Protein AF-X0YV40-F1 (afdb_monomer_lite)

Foldseek 3Di:
DPVPDDDPCVVVCPVVVVVCVVCVVVCVPDDQDFPLEEEEDAPLLQVLQLVVLCVVCPPVNVVCVVDCPSRQQVVQVVVVVCVCVVVVGGYYYDYPVCCLPPADDPSHQEYEYGSQQEEALSSLVSVVVCVVVNHHYAYEPNHQQHYSNRHGDPDRSNVVVVPPAPQDVPGDGDDDDDPDDDDDPDDDDDDDDDDDDDDDDDDDDDDDPDDDDDPPPDDPCNVVPPDYDYDDPPVPDDDDDDPCRVPPD

pLDDT: mean 70.14, std 27.85, range [22.8, 98.19]

InterPro domains:
  IPR013738 Beta-galactosidase trimerisation [PF08532] (37-151)
  IPR029062 Class I glutamine amidotransferase-like [G3DSA:3.40.50.880] (33-219)
  IPR029062 Class I glutamine amidotransferase-like [SSF52317] (35-151)

Radius of gyration: 24.63 Å; chains: 1; bounding box: 54×47×87 Å

Secondary structure (DSSP, 8-state):
--SSS--THHHHTHHHHHHHHHHHHHHTT------SEEEEE-HHHHHHHHHHTHHHHGGGGGGGGG--TT-HHHHHHHHHHHHHHHTT--EEEEEHHHHHHH-S-TT-SEEEETT--B--HHHHHHHHHHHHTTPEEEE-TTTT-B-TTS-B-SS-TTHHHH----B-TT--B-----------TT-----------PPP--S-----S------S---HHHHHSS-------GGG------HHHHH--

Structure (mmCIF, N/CA/C/O backbone):
data_AF-X0YV40-F1
#
_entry.id   AF-X0YV40-F1
#
loop_
_atom_site.group_PDB
_atom_site.id
_atom_site.type_symbol
_atom_site.label_atom_id
_atom_site.label_alt_id
_atom_site.label_comp_id
_atom_site.label_asym_id
_atom_site.label_entity_id
_atom_site.label_seq_id
_atom_site.pdbx_PDB_ins_code
_atom_site.Cartn_x
_atom_site.Cartn_y
_atom_site.Cartn_z
_atom_site.occupancy
_atom_site.B_iso_or_equiv
_atom_site.auth_seq_id
_atom_site.auth_comp_id
_atom_site.auth_asym_id
_atom_site.auth_atom_id
_atom_site.pdbx_PDB_model_num
ATOM 1 N N . PHE A 1 1 ? 16.906 13.717 29.477 1.00 57.91 1 PHE A N 1
ATOM 2 C CA . PHE A 1 1 ? 16.065 13.374 30.632 1.00 57.91 1 PHE A CA 1
ATOM 3 C C . PHE A 1 1 ? 17.007 12.677 31.583 1.00 57.91 1 PHE A C 1
ATOM 5 O O . PHE A 1 1 ? 17.644 11.727 31.159 1.00 57.91 1 PHE A O 1
ATOM 12 N N . ASP A 1 2 ? 17.216 13.235 32.767 1.00 75.06 2 ASP A N 1
ATOM 13 C CA . ASP A 1 2 ? 18.204 12.766 33.752 1.00 75.06 2 ASP A CA 1
ATOM 14 C C . ASP A 1 2 ? 17.571 11.842 34.811 1.00 75.06 2 ASP A C 1
ATOM 16 O O . ASP A 1 2 ? 18.178 11.552 35.838 1.00 75.06 2 ASP A O 1
ATOM 20 N N . GLY A 1 3 ? 16.323 11.412 34.584 1.00 75.06 3 GLY A N 1
ATOM 21 C CA . GLY A 1 3 ? 15.562 10.565 35.501 1.00 75.06 3 GLY A CA 1
ATOM 22 C C . GLY A 1 3 ? 15.040 11.274 36.754 1.00 75.06 3 GLY A C 1
ATOM 23 O O . GLY A 1 3 ? 14.265 10.667 37.486 1.00 75.06 3 GLY A O 1
ATOM 24 N N . LYS A 1 4 ? 15.420 12.536 37.010 1.00 82.38 4 LYS A N 1
ATOM 25 C CA . LYS A 1 4 ? 15.058 13.274 38.235 1.00 82.38 4 LYS A CA 1
ATOM 26 C C . LYS A 1 4 ? 14.225 14.520 37.960 1.00 82.38 4 LYS A C 1
ATOM 28 O O . LYS A 1 4 ? 13.332 14.833 38.743 1.00 82.38 4 LYS A O 1
ATOM 33 N N . LYS A 1 5 ? 14.480 15.222 36.852 1.00 83.56 5 LYS A N 1
ATOM 34 C CA . LYS A 1 5 ? 13.727 16.411 36.450 1.00 83.56 5 LYS A CA 1
ATOM 35 C C . LYS A 1 5 ? 12.997 16.148 35.128 1.00 83.56 5 LYS A C 1
ATOM 37 O O . LYS A 1 5 ? 13.645 15.898 34.104 1.00 83.56 5 LYS A O 1
ATOM 42 N N . PRO A 1 6 ? 11.652 16.211 35.110 1.00 82.56 6 PRO A N 1
ATOM 43 C CA . PRO A 1 6 ? 10.901 16.161 33.866 1.00 82.56 6 PRO A CA 1
ATOM 44 C C . PRO A 1 6 ? 11.369 17.272 32.929 1.00 82.56 6 PRO A C 1
ATOM 46 O O . PRO A 1 6 ? 11.687 18.386 33.355 1.00 82.56 6 PRO A O 1
ATOM 49 N N . ARG A 1 7 ? 11.429 16.964 31.636 1.00 86.38 7 ARG A N 1
ATOM 50 C CA . ARG A 1 7 ? 11.695 17.975 30.613 1.00 86.38 7 ARG A CA 1
ATOM 51 C C . ARG A 1 7 ? 10.550 19.006 30.618 1.00 86.38 7 ARG A C 1
ATOM 53 O O . ARG A 1 7 ? 9.407 18.575 30.748 1.00 86.38 7 ARG A O 1
ATOM 60 N N . PRO A 1 8 ? 10.815 20.316 30.443 1.00 86.88 8 PRO A N 1
ATOM 61 C CA . PRO A 1 8 ? 9.783 21.354 30.562 1.00 86.88 8 PRO A CA 1
ATOM 62 C C . PRO A 1 8 ? 8.544 21.127 29.686 1.00 86.88 8 PRO A C 1
ATOM 64 O O . PRO A 1 8 ? 7.428 21.288 30.164 1.00 86.88 8 PRO A O 1
ATOM 67 N N . TRP A 1 9 ? 8.727 20.642 28.455 1.00 87.19 9 TRP A N 1
ATOM 68 C CA . TRP A 1 9 ? 7.620 20.364 27.531 1.00 87.19 9 TRP A CA 1
ATOM 69 C C . TRP A 1 9 ? 6.665 19.259 28.011 1.00 87.19 9 TRP A C 1
ATOM 71 O O . TRP A 1 9 ? 5.575 19.130 27.476 1.00 87.19 9 TRP A O 1
ATOM 81 N N . LEU A 1 10 ? 7.035 18.434 29.001 1.00 86.75 10 LEU A N 1
ATOM 82 C CA . LEU A 1 10 ? 6.126 17.419 29.551 1.00 86.75 10 LEU A CA 1
ATOM 83 C C . LEU A 1 10 ? 4.980 18.036 30.359 1.00 86.75 10 LEU A C 1
ATOM 85 O O . LEU A 1 10 ? 3.931 17.405 30.482 1.00 86.75 10 LEU A O 1
ATOM 89 N N . ASP A 1 11 ? 5.163 19.243 30.902 1.00 88.25 11 ASP A N 1
ATOM 90 C CA . ASP A 1 11 ? 4.104 19.916 31.659 1.00 88.25 11 ASP A CA 1
ATOM 91 C C . ASP A 1 11 ? 2.942 20.334 30.741 1.00 88.25 11 ASP A C 1
ATOM 93 O O . ASP A 1 11 ? 1.782 20.227 31.138 1.00 88.25 11 ASP A O 1
ATOM 97 N N . GLU A 1 12 ? 3.230 20.656 29.472 1.00 91.31 12 GLU A N 1
ATOM 98 C CA . GLU A 1 12 ? 2.224 20.957 28.439 1.00 91.31 12 GLU A CA 1
ATOM 99 C C . GLU A 1 12 ? 1.275 19.769 28.194 1.00 91.31 12 GLU A C 1
ATOM 101 O O . GLU A 1 12 ? 0.068 19.947 28.044 1.00 91.31 12 GLU A O 1
ATOM 106 N N . TYR A 1 13 ? 1.788 18.534 28.238 1.00 90.75 13 TYR A N 1
ATOM 107 C CA . TYR A 1 13 ? 0.994 17.317 28.011 1.00 90.75 13 TYR A CA 1
ATOM 108 C C . TYR A 1 13 ? 0.291 16.791 29.268 1.00 90.75 13 TYR A C 1
ATOM 110 O O . TYR A 1 13 ? -0.489 15.839 29.189 1.00 90.75 13 TYR A O 1
ATOM 118 N N . LYS A 1 14 ? 0.540 17.376 30.446 1.00 90.50 14 LYS A N 1
ATOM 119 C CA . LYS A 1 14 ? 0.002 16.888 31.727 1.00 90.50 14 LYS A CA 1
ATOM 120 C C . LYS A 1 14 ? -1.524 16.802 31.729 1.00 90.50 14 LYS A C 1
ATOM 122 O O . LYS A 1 14 ? -2.076 15.863 32.305 1.00 90.50 14 LYS A O 1
ATOM 127 N N . GLY A 1 15 ? -2.198 17.770 31.104 1.00 92.62 15 GLY A N 1
ATOM 128 C CA . GLY A 1 15 ? -3.655 17.776 30.948 1.00 92.62 15 GLY A CA 1
ATOM 129 C C . GLY A 1 15 ? -4.140 16.568 30.148 1.00 92.62 15 GLY A C 1
ATOM 130 O O . GLY A 1 15 ? -4.908 15.759 30.667 1.00 92.62 15 GLY A O 1
ATOM 131 N N . THR A 1 16 ? -3.601 16.393 28.940 1.00 91.12 16 THR A N 1
ATOM 132 C CA . THR A 1 16 ? -3.913 15.274 28.037 1.00 91.12 16 THR A CA 1
ATOM 133 C C . THR A 1 16 ? -3.626 13.918 28.676 1.00 91.12 16 THR A C 1
ATOM 135 O O . THR A 1 16 ? -4.436 13.004 28.579 1.00 91.12 16 THR A O 1
ATOM 138 N N . MET A 1 17 ? -2.509 13.775 29.395 1.00 90.00 17 MET A N 1
ATOM 139 C CA . MET A 1 17 ? -2.164 12.515 30.064 1.00 90.00 17 MET A CA 1
ATOM 140 C C . MET A 1 17 ? -3.146 12.169 31.189 1.00 90.00 17 MET A C 1
ATOM 142 O O . MET A 1 17 ? -3.530 11.010 31.347 1.00 90.00 17 MET A O 1
ATOM 146 N N . LYS A 1 18 ? -3.604 13.168 31.957 1.00 92.06 18 LYS A N 1
ATOM 147 C CA . LYS A 1 18 ? -4.654 12.968 32.969 1.00 92.06 18 LYS A CA 1
ATOM 148 C C . LYS A 1 18 ? -5.997 12.615 32.336 1.00 92.06 18 LYS A C 1
ATOM 150 O O . LYS A 1 18 ? -6.725 11.795 32.888 1.00 92.06 18 LYS A O 1
ATOM 155 N N . GLU A 1 19 ? -6.333 13.222 31.204 1.00 90.94 19 GLU A N 1
ATOM 156 C CA . GLU A 1 19 ? -7.539 12.891 30.446 1.00 90.94 19 GLU A CA 1
ATOM 157 C C . GLU A 1 19 ? -7.490 11.452 29.920 1.00 90.94 19 GLU A C 1
ATOM 159 O O . GLU A 1 19 ? -8.402 10.671 30.195 1.00 90.94 19 GLU A O 1
ATOM 164 N N . ALA A 1 20 ? -6.388 11.064 29.275 1.00 89.25 20 ALA A N 1
ATOM 165 C CA . ALA A 1 20 ? -6.162 9.703 28.799 1.00 89.25 20 ALA A CA 1
ATOM 166 C C . ALA A 1 20 ? -6.269 8.676 29.938 1.00 89.25 20 ALA A C 1
ATOM 168 O O . ALA A 1 20 ? -6.931 7.653 29.780 1.00 89.25 20 ALA A O 1
ATOM 169 N N . ALA A 1 21 ? -5.710 8.971 31.119 1.00 89.62 21 ALA A N 1
ATOM 170 C CA . ALA A 1 21 ? -5.835 8.106 32.293 1.00 89.62 21 ALA A CA 1
ATOM 171 C C . ALA A 1 21 ? -7.297 7.916 32.745 1.00 89.62 21 ALA A C 1
ATOM 173 O O . ALA A 1 21 ? -7.680 6.819 33.144 1.00 89.62 21 ALA A O 1
ATOM 174 N N . ARG A 1 22 ? -8.137 8.958 32.651 1.00 90.75 22 ARG A N 1
ATOM 175 C CA . ARG A 1 22 ? -9.571 8.881 32.995 1.00 90.75 22 ARG A CA 1
ATOM 176 C C . ARG A 1 22 ? -10.387 8.131 31.946 1.00 90.75 22 ARG A C 1
ATOM 178 O O . ARG A 1 22 ? -11.368 7.479 32.295 1.00 90.75 22 ARG A O 1
ATOM 185 N N . LEU A 1 23 ? -10.007 8.244 30.675 1.00 90.38 23 LEU A N 1
ATOM 186 C CA . LEU A 1 23 ? -10.677 7.582 29.555 1.00 90.38 23 LEU A CA 1
ATOM 187 C C . LEU A 1 23 ? -10.151 6.166 29.293 1.00 90.38 23 LEU A C 1
ATOM 189 O O . LEU A 1 23 ? -10.776 5.433 28.533 1.00 90.38 23 LEU A O 1
ATOM 193 N N . GLY A 1 24 ? -9.053 5.763 29.939 1.00 87.12 24 GLY A N 1
ATOM 194 C CA . GLY A 1 24 ? -8.351 4.501 29.702 1.00 87.12 24 GLY A CA 1
ATOM 195 C C . GLY A 1 24 ? -9.275 3.286 29.657 1.00 87.12 24 GLY A C 1
ATOM 196 O O . GLY A 1 24 ? -9.268 2.544 28.681 1.00 87.12 24 GLY A O 1
ATOM 197 N N . SER A 1 25 ? -10.154 3.124 30.648 1.00 89.00 25 SER A N 1
ATOM 198 C CA . SER A 1 25 ? -11.093 1.992 30.699 1.00 89.00 25 SER A CA 1
ATOM 199 C C . SER A 1 25 ? -12.086 1.943 29.532 1.00 89.00 25 SER A C 1
ATOM 201 O O . SER A 1 25 ? -12.608 0.874 29.238 1.00 89.00 25 SER A O 1
ATOM 203 N N . LYS A 1 26 ? -12.338 3.071 28.856 1.00 86.94 26 LYS A N 1
ATOM 204 C CA . LYS A 1 26 ? -13.234 3.158 27.693 1.00 86.94 26 LYS A CA 1
ATOM 205 C C . LYS A 1 26 ? -12.536 2.848 26.370 1.00 86.94 26 LYS A C 1
ATOM 207 O O . LYS A 1 26 ? -13.211 2.500 25.410 1.00 86.94 26 LYS A O 1
ATOM 212 N N . VAL A 1 27 ? -11.213 3.008 26.307 1.00 87.25 27 VAL A N 1
ATOM 213 C CA . VAL A 1 27 ? -10.414 2.757 25.094 1.00 87.25 27 VAL A CA 1
ATOM 214 C C . VAL A 1 27 ? -9.701 1.405 25.123 1.00 87.25 27 VAL A C 1
ATOM 216 O O . VAL A 1 27 ? -9.263 0.917 24.083 1.00 87.25 27 VAL A O 1
ATOM 219 N N . VAL A 1 28 ? -9.599 0.764 26.292 1.00 89.81 28 VAL A N 1
ATOM 220 C CA . VAL A 1 28 ? -9.076 -0.603 26.411 1.00 89.81 28 VAL A CA 1
ATOM 221 C C . VAL A 1 28 ? -9.938 -1.556 25.581 1.00 89.81 28 VAL A C 1
ATOM 223 O O . VAL A 1 28 ? -11.148 -1.645 25.762 1.00 89.81 28 VAL A O 1
ATOM 226 N N . GLY A 1 29 ? -9.296 -2.278 24.661 1.00 89.06 29 GLY A N 1
ATOM 227 C CA . GLY A 1 29 ? -9.972 -3.205 23.752 1.00 89.06 29 GLY A CA 1
ATOM 228 C C . GLY A 1 29 ? -10.615 -2.546 22.529 1.00 89.06 29 GLY A C 1
ATOM 229 O O . GLY A 1 29 ? -11.252 -3.252 21.744 1.00 89.06 29 GLY A O 1
ATOM 230 N N . ALA A 1 30 ? -10.436 -1.233 22.336 1.00 90.50 30 ALA A N 1
ATOM 231 C CA . ALA A 1 30 ? -10.800 -0.579 21.087 1.00 90.50 30 ALA A CA 1
ATOM 232 C C . ALA A 1 30 ? -10.111 -1.286 19.913 1.00 90.50 30 ALA A C 1
ATOM 234 O O . ALA A 1 30 ? -8.930 -1.637 19.975 1.00 90.50 30 ALA A O 1
ATOM 235 N N . ARG A 1 31 ? -10.870 -1.512 18.843 1.00 90.56 31 ARG A N 1
ATOM 236 C CA . ARG A 1 31 ? -10.361 -2.107 17.609 1.00 90.56 31 ARG A CA 1
ATOM 237 C C . ARG A 1 31 ? -10.269 -1.027 16.553 1.00 90.56 31 ARG A C 1
ATOM 239 O O . ARG A 1 31 ? -11.114 -0.136 16.506 1.00 90.56 31 ARG A O 1
ATOM 246 N N . TRP A 1 32 ? -9.257 -1.138 15.707 1.00 89.94 32 TRP A N 1
ATOM 247 C CA . TRP A 1 32 ? -9.188 -0.329 14.504 1.00 89.94 32 TRP A CA 1
ATOM 248 C C . TRP A 1 32 ? -10.365 -0.684 13.594 1.00 89.94 32 TRP A C 1
ATOM 250 O O . TRP A 1 32 ? -10.636 -1.864 13.369 1.00 89.94 32 TRP A O 1
ATOM 260 N N . ILE A 1 33 ? -11.071 0.330 13.107 1.00 91.94 33 ILE A N 1
ATOM 261 C CA . ILE A 1 33 ? -12.142 0.179 12.124 1.00 91.94 33 ILE A CA 1
ATOM 262 C C . ILE A 1 33 ? -11.637 0.833 10.844 1.00 91.94 33 ILE A C 1
ATOM 264 O O . ILE A 1 33 ? -11.185 1.974 10.874 1.00 91.94 33 ILE A O 1
ATOM 268 N N . HIS A 1 34 ? -11.698 0.097 9.741 1.00 94.00 34 HIS A N 1
ATOM 269 C CA . HIS A 1 34 ? -11.300 0.561 8.418 1.00 94.00 34 HIS A CA 1
ATOM 270 C C . HIS A 1 34 ? -12.480 0.459 7.447 1.00 94.00 34 HIS A C 1
ATOM 272 O O . HIS A 1 34 ? -13.361 -0.387 7.604 1.00 94.00 34 HIS A O 1
ATOM 278 N N . ASP A 1 35 ? -12.453 1.252 6.381 1.00 94.19 35 ASP A N 1
ATOM 279 C CA . ASP A 1 35 ? -13.517 1.341 5.372 1.00 94.19 35 ASP A CA 1
ATOM 280 C C . ASP A 1 35 ? -13.394 0.261 4.281 1.00 94.19 35 ASP A C 1
ATOM 282 O O . ASP A 1 35 ? -13.833 0.417 3.142 1.00 94.19 35 ASP A O 1
ATOM 286 N N . GLY A 1 36 ? -12.762 -0.865 4.621 1.00 93.94 36 GLY A N 1
ATOM 287 C CA . GLY A 1 36 ? -12.428 -1.924 3.664 1.00 93.94 36 GLY A CA 1
ATOM 288 C C . GLY A 1 36 ? -11.349 -1.528 2.645 1.00 93.94 36 GLY A C 1
ATOM 289 O O . GLY A 1 36 ? -11.282 -2.129 1.576 1.00 93.94 36 GLY A O 1
ATOM 290 N N . VAL A 1 37 ? -10.499 -0.544 2.950 1.00 96.12 37 VAL A N 1
ATOM 291 C CA . VAL A 1 37 ? -9.360 -0.148 2.105 1.00 96.12 37 VAL A CA 1
ATOM 292 C C . VAL A 1 37 ? -8.058 -0.694 2.690 1.00 96.12 37 VAL A C 1
ATOM 294 O O . VAL A 1 37 ? -7.749 -0.457 3.859 1.00 96.12 37 VAL A O 1
ATOM 297 N N . ALA A 1 38 ? -7.289 -1.413 1.875 1.00 97.88 38 ALA A N 1
ATOM 298 C CA . ALA A 1 38 ? -5.960 -1.904 2.216 1.00 97.88 38 ALA A CA 1
ATOM 299 C C . ALA A 1 38 ? -4.879 -1.207 1.385 1.00 97.88 38 ALA A C 1
ATOM 301 O O . ALA A 1 38 ? -4.997 -1.117 0.166 1.00 97.88 38 ALA A O 1
ATOM 302 N N . ILE A 1 39 ? -3.786 -0.798 2.030 1.00 97.88 39 ILE A N 1
ATOM 303 C CA . ILE A 1 39 ? -2.535 -0.428 1.362 1.00 97.88 39 ILE A CA 1
ATOM 304 C C . ILE A 1 39 ? -1.578 -1.617 1.438 1.00 97.88 39 ILE A C 1
ATOM 306 O O . ILE A 1 39 ? -1.269 -2.118 2.523 1.00 97.88 39 ILE A O 1
ATOM 310 N N . TYR A 1 40 ? -1.098 -2.067 0.285 1.00 98.12 40 TYR A N 1
ATOM 311 C CA . TYR A 1 40 ? -0.188 -3.198 0.195 1.00 98.12 40 TYR A CA 1
ATOM 312 C C . TYR A 1 40 ? 1.233 -2.823 0.616 1.00 98.12 40 TYR A C 1
ATOM 314 O O . TYR A 1 40 ? 1.825 -1.871 0.108 1.00 98.12 40 TYR A O 1
ATOM 322 N N . TYR A 1 41 ? 1.801 -3.607 1.529 1.00 97.44 41 TYR A N 1
ATOM 323 C CA . TYR A 1 41 ? 3.198 -3.524 1.929 1.00 97.44 41 TYR A CA 1
ATOM 324 C C . TYR A 1 41 ? 4.008 -4.634 1.253 1.00 97.44 41 TYR A C 1
ATOM 326 O O . TYR A 1 41 ? 3.945 -5.804 1.640 1.00 97.44 41 TYR A O 1
ATOM 334 N N . SER A 1 42 ? 4.837 -4.246 0.282 1.00 95.56 42 SER A N 1
ATOM 335 C CA . SER A 1 42 ? 5.783 -5.139 -0.390 1.00 95.56 42 SER A CA 1
ATOM 336 C C . SER A 1 42 ? 7.227 -4.761 -0.049 1.00 95.56 42 SER A C 1
ATOM 338 O O . SER A 1 42 ? 7.737 -3.736 -0.508 1.00 95.56 42 SER A O 1
ATOM 340 N N . HIS A 1 43 ? 7.930 -5.639 0.668 1.00 96.50 43 HIS A N 1
ATOM 341 C CA . HIS A 1 43 ? 9.333 -5.413 1.018 1.00 96.50 43 HIS A CA 1
ATOM 342 C C . HIS A 1 43 ? 10.266 -5.451 -0.206 1.00 96.50 43 HIS A C 1
ATOM 344 O O . HIS A 1 43 ? 11.159 -4.613 -0.319 1.00 96.50 43 HIS A O 1
ATOM 350 N N . ALA A 1 44 ? 10.021 -6.359 -1.158 1.00 96.94 44 ALA A N 1
ATOM 351 C CA . ALA A 1 44 ? 10.801 -6.448 -2.395 1.00 96.94 44 ALA A CA 1
ATOM 352 C C . ALA A 1 44 ? 10.707 -5.148 -3.213 1.00 96.94 44 ALA A C 1
ATOM 354 O O . ALA A 1 44 ? 11.723 -4.605 -3.636 1.00 96.94 44 ALA A O 1
ATOM 355 N N . SER A 1 45 ? 9.503 -4.579 -3.349 1.00 96.56 45 SER A N 1
ATOM 356 C CA . SER A 1 45 ? 9.309 -3.282 -4.022 1.00 96.56 45 SER A CA 1
ATOM 357 C C . SER A 1 45 ? 10.060 -2.141 -3.339 1.00 96.56 45 SER A C 1
ATOM 359 O O . SER A 1 45 ? 10.604 -1.286 -4.029 1.00 96.56 45 SER A O 1
ATOM 361 N N . ILE A 1 46 ? 10.160 -2.134 -2.003 1.00 95.50 46 ILE A N 1
ATOM 362 C CA . ILE A 1 46 ? 10.964 -1.131 -1.286 1.00 95.50 46 ILE A CA 1
ATOM 363 C C . ILE A 1 46 ? 12.444 -1.267 -1.672 1.00 95.50 46 ILE A C 1
ATOM 365 O O . ILE A 1 46 ? 13.083 -0.260 -1.974 1.00 95.50 46 ILE A O 1
ATOM 369 N N . GLN A 1 47 ? 12.976 -2.489 -1.729 1.00 95.38 47 GLN A N 1
ATOM 370 C CA . GLN A 1 47 ? 14.367 -2.738 -2.124 1.00 95.38 47 GLN A CA 1
ATOM 371 C C . GLN A 1 47 ? 14.627 -2.348 -3.585 1.00 95.38 47 GLN A C 1
ATOM 373 O O . GLN A 1 47 ? 15.593 -1.645 -3.868 1.00 95.38 47 GLN A O 1
ATOM 378 N N . VAL A 1 48 ? 13.731 -2.729 -4.500 1.00 91.75 48 VAL A N 1
ATOM 379 C CA . VAL A 1 48 ? 13.814 -2.332 -5.913 1.00 91.75 48 VAL A CA 1
ATOM 380 C C . VAL A 1 48 ? 13.728 -0.816 -6.060 1.00 91.75 48 VAL A C 1
ATOM 382 O O . VAL A 1 48 ? 14.554 -0.234 -6.754 1.00 91.75 48 VAL A O 1
ATOM 385 N N . SER A 1 49 ? 12.797 -0.159 -5.358 1.00 90.56 49 SER A N 1
ATOM 386 C CA . SER A 1 49 ? 12.672 1.304 -5.377 1.00 90.56 49 SER A CA 1
ATOM 387 C C . SER A 1 49 ? 13.963 1.982 -4.942 1.00 90.56 49 SER A C 1
ATOM 389 O O . SER A 1 49 ? 14.369 2.963 -5.548 1.00 90.56 49 SER A O 1
ATOM 391 N N . TRP A 1 50 ? 14.650 1.415 -3.947 1.00 90.88 50 TRP A N 1
ATOM 392 C CA . TRP A 1 50 ? 15.918 1.946 -3.480 1.00 90.88 50 TRP A CA 1
ATOM 393 C C . TRP A 1 50 ? 16.971 1.879 -4.590 1.00 90.88 50 TRP A C 1
ATOM 395 O O . TRP A 1 50 ? 17.648 2.865 -4.840 1.00 90.88 50 TRP A O 1
ATOM 405 N N . CYS A 1 51 ? 17.060 0.774 -5.332 1.00 89.62 51 CYS A N 1
ATOM 406 C CA . CYS A 1 51 ? 17.954 0.700 -6.490 1.00 89.62 51 CYS A CA 1
ATOM 407 C C . CYS A 1 51 ? 17.558 1.676 -7.613 1.00 89.62 51 CYS A C 1
ATOM 409 O O . CYS A 1 51 ? 18.433 2.276 -8.229 1.00 89.62 51 CYS A O 1
ATOM 411 N N . LEU A 1 52 ? 16.261 1.855 -7.884 1.00 85.38 52 LEU A N 1
ATOM 412 C CA . LEU A 1 52 ? 15.783 2.779 -8.922 1.00 85.38 52 LEU A CA 1
ATOM 413 C C . LEU A 1 52 ? 16.025 4.250 -8.556 1.00 85.38 52 LEU A C 1
ATOM 415 O O . LEU A 1 52 ? 16.366 5.048 -9.425 1.00 85.38 52 LEU A O 1
ATOM 419 N N . ASP A 1 53 ? 15.934 4.596 -7.270 1.00 85.94 53 ASP A N 1
ATOM 420 C CA . ASP A 1 53 ? 16.193 5.943 -6.752 1.00 85.94 53 ASP A CA 1
ATOM 421 C C . ASP A 1 53 ? 17.665 6.389 -6.951 1.00 85.94 53 ASP A C 1
ATOM 423 O O . ASP A 1 53 ? 17.976 7.567 -6.757 1.00 85.94 53 ASP A O 1
ATOM 427 N N . ILE A 1 54 ? 18.583 5.496 -7.356 1.00 85.38 54 ILE A N 1
ATOM 428 C CA . ILE A 1 54 ? 19.963 5.858 -7.730 1.00 85.38 54 ILE A CA 1
ATOM 429 C C . ILE A 1 54 ? 19.962 6.899 -8.847 1.00 85.38 54 ILE A C 1
ATOM 431 O O . ILE A 1 54 ? 20.710 7.876 -8.776 1.00 85.38 54 ILE A O 1
ATOM 435 N N . GLU A 1 55 ? 19.108 6.705 -9.850 1.00 85.94 55 GLU A N 1
ATOM 436 C CA . GLU A 1 55 ? 19.073 7.551 -11.038 1.00 85.94 55 GLU A CA 1
ATOM 437 C C . GLU A 1 55 ? 18.700 9.010 -10.724 1.00 85.94 55 GLU A C 1
ATOM 439 O O . GLU A 1 55 ? 19.498 9.899 -11.031 1.00 85.94 55 GLU A O 1
ATOM 444 N N . PRO A 1 56 ? 17.581 9.311 -10.029 1.00 80.06 56 PRO A N 1
ATOM 445 C CA . PRO A 1 56 ? 17.257 10.692 -9.671 1.00 80.06 56 PRO A CA 1
ATOM 446 C C . PRO A 1 56 ? 18.276 11.323 -8.709 1.00 80.06 56 PRO A C 1
ATOM 448 O O . PRO A 1 56 ? 18.458 12.541 -8.719 1.00 80.06 56 PRO A O 1
ATOM 451 N N . HIS A 1 57 ? 18.964 10.533 -7.880 1.00 81.31 57 HIS A N 1
ATOM 452 C CA . HIS A 1 57 ? 20.012 11.047 -6.994 1.00 81.31 57 HIS A CA 1
ATOM 453 C C . HIS A 1 57 ? 21.341 11.336 -7.709 1.00 81.31 57 HIS A C 1
ATOM 455 O O . HIS A 1 57 ? 22.103 12.208 -7.262 1.00 81.31 57 HIS A O 1
ATOM 461 N N . GLY A 1 58 ? 21.661 10.598 -8.773 1.00 89.44 58 GLY A N 1
ATOM 462 C CA . GLY A 1 58 ? 22.929 10.680 -9.490 1.00 89.44 58 GLY A CA 1
ATOM 463 C C . GLY A 1 58 ? 24.138 10.674 -8.546 1.00 89.44 58 GLY A C 1
ATOM 464 O O . GLY A 1 58 ? 24.288 9.824 -7.668 1.00 89.44 58 GLY A O 1
ATOM 465 N N . ARG A 1 59 ? 25.003 11.691 -8.660 1.00 90.12 59 ARG A N 1
ATOM 466 C CA . ARG A 1 59 ? 26.230 11.815 -7.843 1.00 90.12 59 ARG A CA 1
ATOM 467 C C . ARG A 1 59 ? 25.970 11.944 -6.337 1.00 90.12 59 ARG A C 1
ATOM 469 O O . ARG A 1 59 ? 26.884 11.708 -5.552 1.00 90.12 59 ARG A O 1
ATOM 476 N N . THR A 1 60 ? 24.761 12.327 -5.922 1.00 89.81 60 THR A N 1
ATOM 477 C CA . THR A 1 60 ? 24.413 12.494 -4.499 1.00 89.81 60 THR A CA 1
ATOM 478 C C . THR A 1 60 ? 23.981 11.195 -3.822 1.00 89.81 60 THR A C 1
ATOM 480 O O . THR A 1 60 ? 23.769 11.198 -2.610 1.00 89.81 60 THR A O 1
ATOM 483 N N . TRP A 1 61 ? 23.903 10.081 -4.563 1.00 89.00 61 TRP A N 1
ATOM 484 C CA . TRP A 1 61 ? 23.449 8.784 -4.054 1.00 89.00 61 TRP A CA 1
ATOM 485 C C . TRP A 1 61 ? 24.179 8.325 -2.784 1.00 89.00 61 TRP A C 1
ATOM 487 O O . TRP A 1 61 ? 23.561 7.796 -1.864 1.00 89.00 61 TRP A O 1
ATOM 497 N N . VAL A 1 62 ? 25.479 8.612 -2.668 1.00 90.75 62 VAL A N 1
ATOM 498 C CA . VAL A 1 62 ? 26.285 8.281 -1.477 1.00 90.75 62 VAL A CA 1
ATOM 499 C C . VAL A 1 62 ? 25.746 8.892 -0.174 1.00 90.75 62 VAL A C 1
ATOM 501 O O . VAL A 1 62 ? 26.001 8.361 0.902 1.00 90.75 62 VAL A O 1
ATOM 504 N N . ASN A 1 63 ? 24.960 9.969 -0.264 1.00 89.19 63 ASN A N 1
ATOM 505 C CA . ASN A 1 63 ? 24.343 10.654 0.873 1.00 89.19 63 ASN A CA 1
ATOM 506 C C . ASN A 1 63 ? 22.867 10.265 1.083 1.00 89.19 63 ASN A C 1
ATOM 508 O O . ASN A 1 63 ? 22.211 10.816 1.969 1.00 89.19 63 ASN A O 1
ATOM 512 N N . ARG A 1 64 ? 22.326 9.317 0.302 1.00 85.06 64 ARG A N 1
ATOM 513 C CA . ARG A 1 64 ? 20.900 8.939 0.290 1.00 85.06 64 ARG A CA 1
ATOM 514 C C . ARG A 1 64 ? 20.327 8.613 1.665 1.00 85.06 64 ARG A C 1
ATOM 516 O O . ARG A 1 64 ? 19.169 8.925 1.932 1.00 85.06 64 ARG A O 1
ATOM 523 N N . ASN A 1 65 ? 21.112 7.996 2.546 1.00 84.81 65 ASN A N 1
ATOM 524 C CA . ASN A 1 65 ? 20.641 7.624 3.882 1.00 84.81 65 ASN A CA 1
ATOM 525 C C . ASN A 1 65 ? 20.238 8.842 4.734 1.00 84.81 65 ASN A C 1
ATOM 527 O O . ASN A 1 65 ? 19.421 8.688 5.636 1.00 84.81 65 ASN A O 1
ATOM 531 N N . GLY A 1 66 ? 20.776 10.031 4.435 1.00 85.25 66 GLY A N 1
ATOM 532 C CA . GLY A 1 66 ? 20.378 11.304 5.047 1.00 85.25 66 GLY A CA 1
ATOM 533 C C . GLY A 1 66 ? 19.515 12.199 4.150 1.00 85.25 66 GLY A C 1
ATOM 534 O O . GLY A 1 66 ? 19.023 13.222 4.621 1.00 85.25 66 GLY A O 1
ATOM 535 N N . ASP A 1 67 ? 19.317 11.837 2.878 1.00 84.25 67 ASP A N 1
ATOM 536 C CA . ASP A 1 67 ? 18.497 12.586 1.922 1.00 84.25 67 ASP A CA 1
ATOM 537 C C . ASP A 1 67 ? 17.298 11.750 1.456 1.00 84.25 67 ASP A C 1
ATOM 539 O O . ASP A 1 67 ? 17.402 10.854 0.619 1.00 84.25 67 ASP A O 1
ATOM 543 N N . HIS A 1 68 ? 16.126 12.060 2.008 1.00 83.56 68 HIS A N 1
ATOM 544 C CA . HIS A 1 68 ? 14.873 11.366 1.705 1.00 83.56 68 HIS A CA 1
ATOM 545 C C . HIS A 1 68 ? 14.017 12.088 0.653 1.00 83.56 68 HIS A C 1
ATOM 547 O O . HIS A 1 68 ? 12.876 11.685 0.426 1.00 83.56 68 HIS A O 1
ATOM 553 N N . ARG A 1 69 ? 14.506 13.171 0.034 1.00 86.06 69 ARG A N 1
ATOM 554 C CA . ARG A 1 69 ? 13.682 14.021 -0.845 1.00 86.06 69 ARG A CA 1
ATOM 555 C C . ARG A 1 69 ? 13.327 13.378 -2.183 1.00 86.06 69 ARG A C 1
ATOM 557 O O . ARG A 1 69 ? 12.304 13.745 -2.743 1.00 86.06 69 ARG A O 1
ATOM 564 N N . LEU A 1 70 ? 14.146 12.451 -2.678 1.00 83.50 70 LEU A N 1
ATOM 565 C CA . LEU A 1 70 ? 13.947 11.779 -3.971 1.00 83.50 70 LEU A CA 1
ATOM 566 C C . LEU A 1 70 ? 13.660 10.283 -3.798 1.00 83.50 70 LEU A C 1
ATOM 568 O O . LEU A 1 70 ? 13.971 9.487 -4.674 1.00 83.50 70 LEU A O 1
ATOM 572 N N . GLY A 1 71 ? 13.125 9.883 -2.640 1.00 83.75 71 GLY A N 1
ATOM 573 C CA . GLY A 1 71 ? 12.850 8.476 -2.390 1.00 83.75 71 GLY A CA 1
ATOM 574 C C . GLY A 1 71 ? 11.434 8.063 -2.732 1.00 83.75 71 GLY A C 1
ATOM 575 O O . GLY A 1 71 ? 10.488 8.541 -2.109 1.00 83.75 71 GLY A O 1
ATOM 576 N N . THR A 1 72 ? 11.283 7.143 -3.675 1.00 86.81 72 THR A N 1
ATOM 577 C CA . THR A 1 72 ? 9.969 6.871 -4.257 1.00 86.81 72 THR A CA 1
ATOM 578 C C . THR A 1 72 ? 9.027 6.147 -3.292 1.00 86.81 72 THR A C 1
ATOM 580 O O . THR A 1 72 ? 7.930 6.635 -3.016 1.00 86.81 72 THR A O 1
ATOM 583 N N . SER A 1 73 ? 9.455 5.023 -2.704 1.00 89.44 73 SER A N 1
ATOM 584 C CA . SER A 1 73 ? 8.572 4.159 -1.896 1.00 89.44 73 SER A CA 1
ATOM 585 C C . SER A 1 73 ? 7.936 4.870 -0.700 1.00 89.44 73 SER A C 1
ATOM 587 O O . SER A 1 73 ? 6.736 4.733 -0.453 1.00 89.44 73 SER A O 1
ATOM 589 N N . HIS A 1 74 ? 8.706 5.656 0.057 1.00 89.19 74 HIS A N 1
ATOM 590 C CA . HIS A 1 74 ? 8.166 6.352 1.225 1.00 89.19 74 HIS A CA 1
ATOM 591 C C . HIS A 1 74 ? 7.356 7.595 0.857 1.00 89.19 74 HIS A C 1
ATOM 593 O O . HIS A 1 74 ? 6.421 7.917 1.590 1.00 89.19 74 HIS A O 1
ATOM 599 N N . LEU A 1 75 ? 7.686 8.289 -0.238 1.00 90.50 75 LEU A N 1
ATOM 600 C CA . LEU A 1 75 ? 6.939 9.472 -0.673 1.00 90.50 75 LEU A CA 1
ATOM 601 C C . LEU A 1 75 ? 5.584 9.087 -1.260 1.00 90.50 75 LEU A C 1
ATOM 603 O O . LEU A 1 75 ? 4.582 9.672 -0.855 1.00 90.50 75 LEU A O 1
ATOM 607 N N . VAL A 1 76 ? 5.537 8.077 -2.133 1.00 89.88 76 VAL A N 1
ATOM 608 C CA . VAL A 1 76 ? 4.287 7.588 -2.733 1.00 89.88 76 VAL A CA 1
ATOM 609 C C . VAL A 1 76 ? 3.370 7.008 -1.661 1.00 89.88 76 VAL A C 1
ATOM 611 O O . VAL A 1 76 ? 2.205 7.396 -1.584 1.00 89.88 76 VAL A O 1
ATOM 614 N N . ARG A 1 77 ? 3.895 6.176 -0.746 1.00 92.06 77 ARG A N 1
ATOM 615 C CA . ARG A 1 77 ? 3.116 5.707 0.413 1.00 92.06 77 ARG A CA 1
ATOM 616 C C . ARG A 1 77 ? 2.534 6.885 1.192 1.00 92.06 77 ARG A C 1
ATOM 618 O O . ARG A 1 77 ? 1.335 6.921 1.429 1.00 92.06 77 ARG A O 1
ATOM 625 N N . LYS A 1 78 ? 3.359 7.870 1.558 1.00 93.19 78 LYS A N 1
ATOM 626 C CA . LYS A 1 78 ? 2.913 9.040 2.328 1.00 93.19 78 LYS A CA 1
ATOM 627 C C . LYS A 1 78 ? 1.861 9.869 1.585 1.00 93.19 78 LYS A C 1
ATOM 629 O O . LYS A 1 78 ? 0.997 10.454 2.233 1.00 93.19 78 LYS A O 1
ATOM 634 N N . ALA A 1 79 ? 1.938 9.949 0.258 1.00 90.75 79 ALA A N 1
ATOM 635 C CA . ALA A 1 79 ? 0.933 10.621 -0.558 1.00 90.75 79 ALA A CA 1
A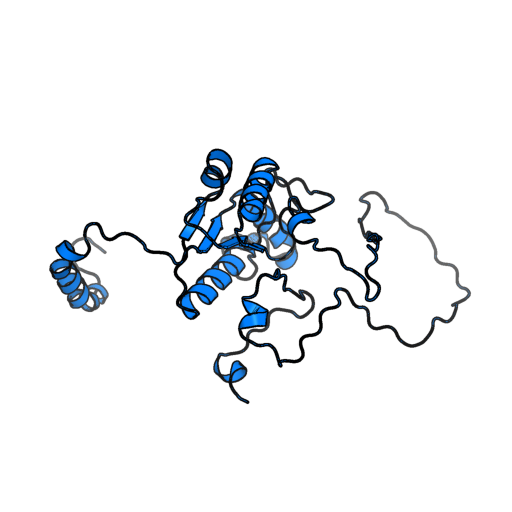TOM 636 C C . ALA A 1 79 ? -0.423 9.910 -0.450 1.00 90.75 79 ALA A C 1
ATOM 638 O O . ALA A 1 79 ? -1.410 10.565 -0.131 1.00 90.75 79 ALA A O 1
ATOM 639 N N . TRP A 1 80 ? -0.453 8.582 -0.596 1.00 93.12 80 TRP A N 1
ATOM 640 C CA . TRP A 1 80 ? -1.667 7.782 -0.407 1.00 93.12 80 TRP A CA 1
ATOM 641 C C . TRP A 1 80 ? -2.236 7.886 1.008 1.00 93.12 80 TRP A C 1
ATOM 643 O O . TRP A 1 80 ? -3.430 8.117 1.169 1.00 93.12 80 TRP A O 1
ATOM 653 N N . GLU A 1 81 ? -1.390 7.778 2.035 1.00 93.19 81 GLU A N 1
ATOM 654 C CA . GLU A 1 81 ? -1.812 7.925 3.435 1.00 93.19 81 GLU A CA 1
ATOM 655 C C . GLU A 1 81 ? -2.512 9.268 3.674 1.00 93.19 81 GLU A C 1
ATOM 657 O O . GLU A 1 81 ? -3.578 9.322 4.288 1.00 93.19 81 GLU A O 1
ATOM 662 N N . ARG A 1 82 ? -1.928 10.356 3.158 1.00 91.94 82 ARG A N 1
ATOM 663 C CA . ARG A 1 82 ? -2.489 11.707 3.272 1.00 91.94 82 ARG A CA 1
ATOM 664 C C . ARG A 1 82 ? -3.775 11.858 2.478 1.00 91.94 82 ARG A C 1
ATOM 666 O O . ARG A 1 82 ? -4.749 12.329 3.041 1.00 91.94 82 ARG A O 1
ATOM 673 N N . LEU A 1 83 ? -3.794 11.411 1.224 1.00 90.94 83 LEU A N 1
ATOM 674 C CA . LEU A 1 83 ? -4.971 11.482 0.361 1.00 90.94 83 LEU A CA 1
ATOM 675 C C . LEU A 1 83 ? -6.178 10.793 1.009 1.00 90.94 83 LEU A C 1
ATOM 677 O O . LEU A 1 83 ? -7.265 11.366 1.065 1.00 90.94 83 LEU A O 1
ATOM 681 N N . LEU A 1 84 ? -5.981 9.580 1.531 1.00 88.44 84 LEU A N 1
ATOM 682 C CA . LEU A 1 84 ? -7.040 8.821 2.194 1.00 88.44 84 LEU A CA 1
ATOM 683 C C . LEU A 1 84 ? -7.482 9.503 3.492 1.00 88.44 84 LEU A C 1
ATOM 685 O O . LEU A 1 84 ? -8.679 9.672 3.710 1.00 88.44 84 LEU A O 1
ATOM 689 N N . THR A 1 85 ? -6.528 9.955 4.313 1.00 88.12 85 THR A N 1
ATOM 690 C CA . THR A 1 85 ? -6.822 10.636 5.585 1.00 88.12 85 THR A CA 1
ATOM 691 C C . THR A 1 85 ? -7.586 11.943 5.367 1.00 88.12 85 THR A C 1
ATOM 693 O O . THR A 1 85 ? -8.593 12.173 6.034 1.00 88.12 85 THR A O 1
ATOM 696 N N . ASP A 1 86 ? -7.156 12.771 4.413 1.00 90.88 86 ASP A N 1
ATOM 697 C CA . ASP A 1 86 ? -7.804 14.044 4.071 1.00 90.88 86 ASP A CA 1
ATOM 698 C C . ASP A 1 86 ? -9.204 13.819 3.474 1.00 90.88 86 ASP A C 1
ATOM 700 O O . ASP A 1 86 ? -10.093 14.653 3.637 1.00 90.88 86 ASP A O 1
ATOM 704 N N . SER A 1 87 ? -9.427 12.657 2.852 1.00 91.75 87 SER A N 1
ATOM 705 C CA . SER A 1 87 ? -10.740 12.217 2.361 1.00 91.75 87 SER A CA 1
ATOM 706 C C . SER A 1 87 ? -11.616 11.571 3.444 1.00 91.75 87 SER A C 1
ATOM 708 O O . SER A 1 87 ? -12.734 11.147 3.153 1.00 91.75 87 SER A O 1
ATOM 710 N N . GLY A 1 88 ? -11.129 11.461 4.685 1.00 89.00 88 GLY A N 1
ATOM 711 C CA . GLY A 1 88 ? -11.840 10.812 5.789 1.00 89.00 88 GLY A CA 1
ATOM 712 C C . GLY A 1 88 ? -11.934 9.286 5.680 1.00 89.00 88 GLY A C 1
ATOM 713 O O . GLY A 1 88 ? -12.743 8.690 6.386 1.00 89.00 88 GLY A O 1
ATOM 714 N N . ILE A 1 89 ? -11.125 8.657 4.822 1.00 92.00 89 ILE A N 1
ATOM 715 C CA . ILE A 1 89 ? -11.126 7.212 4.573 1.00 92.00 89 ILE A CA 1
ATOM 716 C C . ILE A 1 89 ? -10.124 6.526 5.504 1.00 92.00 89 ILE A C 1
ATOM 718 O O . ILE A 1 89 ? -8.917 6.777 5.449 1.00 92.00 89 ILE A O 1
ATOM 722 N N . GLN A 1 90 ? -10.614 5.607 6.329 1.00 93.62 90 GLN A N 1
ATOM 723 C CA . GLN A 1 90 ? -9.807 4.744 7.180 1.00 93.62 90 GLN A CA 1
ATOM 724 C C . GLN A 1 90 ? -9.335 3.514 6.405 1.00 93.62 90 GLN A C 1
ATOM 726 O O . GLN A 1 90 ? -10.126 2.744 5.858 1.00 93.62 90 GLN A O 1
ATOM 731 N N . TYR A 1 91 ? -8.028 3.285 6.400 1.00 96.19 91 TYR A N 1
ATOM 732 C CA . TYR A 1 91 ? -7.399 2.153 5.726 1.00 96.19 91 TYR A CA 1
ATOM 733 C C . TYR A 1 91 ? -6.597 1.302 6.715 1.00 96.19 91 TYR A C 1
ATOM 735 O O . TYR A 1 91 ? -6.434 1.638 7.890 1.00 96.19 91 TYR A O 1
ATOM 743 N N . SER A 1 92 ? -6.113 0.154 6.256 1.00 97.31 92 SER A N 1
ATOM 744 C CA . SER A 1 92 ? -5.140 -0.673 6.975 1.00 97.31 92 SER A CA 1
ATOM 745 C C . SER A 1 92 ? -4.013 -1.101 6.045 1.00 97.31 92 SER A C 1
ATOM 747 O O . SER A 1 92 ? -4.161 -1.081 4.826 1.00 97.31 92 SER A O 1
ATOM 749 N N . PHE A 1 93 ? -2.868 -1.470 6.612 1.00 97.44 93 PHE A N 1
ATOM 750 C CA . PHE A 1 93 ? -1.786 -2.080 5.845 1.00 97.44 93 PHE A CA 1
ATOM 751 C C . PHE A 1 93 ? -1.949 -3.590 5.819 1.00 97.44 93 PHE A C 1
ATOM 753 O O . PHE A 1 93 ? -2.281 -4.201 6.834 1.00 97.44 93 PHE A O 1
ATOM 760 N N . ILE A 1 94 ? -1.653 -4.188 4.672 1.00 97.44 94 ILE A N 1
ATOM 761 C CA . ILE A 1 94 ? -1.564 -5.635 4.526 1.00 97.44 94 ILE A CA 1
ATOM 762 C C . ILE A 1 94 ? -0.179 -6.012 4.016 1.00 97.44 94 ILE A C 1
ATOM 764 O O . ILE A 1 94 ? 0.310 -5.446 3.040 1.00 97.44 94 ILE A O 1
ATOM 768 N N . ASP A 1 95 ? 0.462 -6.958 4.693 1.00 95.56 95 ASP A N 1
ATOM 769 C CA . ASP A 1 95 ? 1.800 -7.413 4.343 1.00 95.56 95 ASP A CA 1
ATOM 770 C C . ASP A 1 95 ? 1.796 -8.525 3.283 1.00 95.56 95 ASP A C 1
ATOM 772 O O . ASP A 1 95 ? 0.838 -9.289 3.112 1.00 95.56 95 ASP A O 1
ATOM 776 N N . TYR A 1 96 ? 2.907 -8.608 2.553 1.00 96.19 96 TYR A N 1
ATOM 777 C CA . TYR A 1 96 ? 3.099 -9.622 1.525 1.00 96.19 96 TYR A CA 1
ATOM 778 C C . TYR A 1 96 ? 2.989 -11.076 2.042 1.00 96.19 96 TYR A C 1
ATOM 780 O O . TYR A 1 96 ? 2.377 -11.880 1.335 1.00 96.19 96 TYR A O 1
ATOM 788 N N . PRO A 1 97 ? 3.459 -11.476 3.253 1.00 97.00 97 PRO A N 1
ATOM 789 C CA . PRO A 1 97 ? 3.290 -12.852 3.722 1.00 97.00 97 PRO A CA 1
ATOM 790 C C . PRO A 1 97 ? 1.820 -13.217 3.939 1.00 97.00 97 PRO A C 1
ATOM 792 O O . PRO A 1 97 ? 1.413 -14.327 3.589 1.00 97.00 97 PRO A O 1
ATOM 795 N N . THR A 1 98 ? 1.005 -12.292 4.463 1.00 97.19 98 THR A N 1
ATOM 796 C CA . THR A 1 98 ? -0.440 -12.505 4.603 1.00 97.19 98 THR A CA 1
ATOM 797 C C . THR A 1 98 ? -1.078 -12.737 3.244 1.00 97.19 98 THR A C 1
ATOM 799 O O . THR A 1 98 ? -1.810 -13.715 3.087 1.00 97.19 98 THR A O 1
ATOM 802 N N . VAL A 1 99 ? -0.763 -11.904 2.247 1.00 97.75 99 VAL A N 1
ATOM 803 C CA . VAL A 1 99 ? -1.311 -12.071 0.893 1.00 97.75 99 VAL A CA 1
ATOM 804 C C . VAL A 1 99 ? -0.866 -13.388 0.268 1.00 97.75 99 VAL A C 1
ATOM 806 O O . VAL A 1 99 ? -1.704 -14.100 -0.276 1.00 97.75 99 VAL A O 1
ATOM 809 N N . ILE A 1 100 ? 0.403 -13.774 0.391 1.00 97.56 100 ILE A N 1
ATOM 810 C CA . ILE A 1 100 ? 0.916 -15.041 -0.153 1.00 97.56 100 ILE A CA 1
ATOM 811 C C . ILE A 1 100 ? 0.170 -16.242 0.445 1.00 97.56 100 ILE A C 1
ATOM 813 O O . ILE A 1 100 ? -0.334 -17.100 -0.291 1.00 97.56 100 ILE A O 1
ATOM 817 N N . VAL A 1 101 ? 0.080 -16.297 1.777 1.00 97.81 101 VAL A N 1
ATOM 818 C CA . VAL A 1 101 ? -0.445 -17.464 2.502 1.00 97.81 101 VAL A CA 1
ATOM 819 C C . VAL A 1 101 ? -1.971 -17.521 2.456 1.00 97.81 101 VAL A C 1
ATOM 821 O O . VAL A 1 101 ? -2.535 -18.588 2.221 1.00 97.81 101 VAL A O 1
ATOM 824 N N . LYS A 1 102 ? -2.644 -16.391 2.688 1.00 97.31 102 LYS A N 1
ATOM 825 C CA . LYS A 1 102 ? -4.100 -16.326 2.902 1.00 97.31 102 LYS A CA 1
ATOM 826 C C . LYS A 1 102 ? -4.861 -15.647 1.763 1.00 97.31 102 LYS A C 1
ATOM 828 O O . LYS A 1 102 ? -6.085 -15.733 1.724 1.00 97.31 102 LYS A O 1
ATOM 833 N N . GLY A 1 103 ? -4.164 -14.977 0.849 1.00 97.56 103 GLY A N 1
ATOM 834 C CA . GLY A 1 103 ? -4.776 -14.023 -0.071 1.00 97.56 103 GLY A CA 1
ATOM 835 C C . GLY A 1 103 ? -5.155 -12.715 0.622 1.00 97.56 103 GLY A C 1
ATOM 836 O O . GLY A 1 103 ? -4.939 -12.526 1.818 1.00 97.56 103 GLY A O 1
ATOM 837 N N . VAL A 1 104 ? -5.730 -11.792 -0.148 1.00 97.31 104 VAL A N 1
ATOM 838 C CA . VAL A 1 104 ? -6.287 -10.543 0.395 1.00 97.31 104 VAL A CA 1
ATOM 839 C C . VAL A 1 104 ? -7.546 -10.872 1.227 1.00 97.31 104 VAL A C 1
ATOM 841 O O . VAL A 1 104 ? -8.476 -11.467 0.680 1.00 97.31 104 VAL A O 1
ATOM 844 N N . PRO A 1 105 ? -7.627 -10.527 2.522 1.00 96.81 105 PRO A N 1
ATOM 845 C CA . PRO A 1 105 ? -8.799 -10.797 3.354 1.00 96.81 105 PRO A CA 1
ATOM 846 C C . PRO A 1 105 ? -10.099 -10.238 2.763 1.00 96.81 105 PRO A C 1
ATOM 848 O O . PRO A 1 105 ? -10.107 -9.179 2.140 1.00 96.81 105 PRO A O 1
ATOM 851 N N . ALA A 1 106 ? -11.208 -10.953 2.974 1.00 94.38 106 ALA A N 1
ATOM 852 C CA . ALA A 1 106 ? -12.512 -10.622 2.389 1.00 94.38 106 ALA A CA 1
ATOM 853 C C . ALA A 1 106 ? -13.134 -9.318 2.926 1.00 94.38 106 ALA A C 1
ATOM 855 O O . ALA A 1 106 ? -14.042 -8.772 2.309 1.00 94.38 106 ALA A O 1
ATOM 856 N N . GLU A 1 107 ? -12.655 -8.820 4.068 1.00 95.00 107 GLU A N 1
ATOM 857 C CA . GLU A 1 107 ? -13.050 -7.526 4.642 1.00 95.00 107 GLU A CA 1
ATOM 858 C C . GLU A 1 107 ? -12.564 -6.322 3.820 1.00 95.00 107 GLU A C 1
ATOM 860 O O . GLU A 1 107 ? -13.116 -5.227 3.946 1.00 95.00 107 GLU A O 1
ATOM 865 N N . TYR A 1 108 ? -11.562 -6.515 2.956 1.00 97.06 108 TYR A N 1
ATOM 866 C CA . TYR A 1 108 ? -11.095 -5.481 2.045 1.00 97.06 108 TYR A CA 1
ATOM 867 C C . TYR A 1 108 ? -11.877 -5.515 0.735 1.00 97.06 108 TYR A C 1
ATOM 869 O O . TYR A 1 108 ? -12.066 -6.562 0.121 1.00 97.06 108 TYR A O 1
ATOM 877 N N . LYS A 1 109 ? -12.305 -4.334 0.300 1.00 91.12 109 LYS A N 1
ATOM 878 C CA . LYS A 1 109 ? -12.965 -4.065 -0.981 1.00 91.12 109 LYS A CA 1
ATOM 879 C C . LYS A 1 109 ? -12.002 -3.430 -1.976 1.00 91.12 109 LYS A C 1
ATOM 881 O O . LYS A 1 109 ? -12.141 -3.647 -3.173 1.00 91.12 109 LYS A O 1
ATOM 886 N N . VAL A 1 110 ? -11.023 -2.670 -1.480 1.00 94.94 110 VAL A N 1
ATOM 887 C CA . VAL A 1 110 ? -10.016 -1.980 -2.292 1.00 94.94 110 VAL A CA 1
ATOM 888 C C . VAL A 1 110 ? -8.619 -2.363 -1.814 1.00 94.94 110 VAL A C 1
ATOM 890 O O . VAL A 1 110 ? -8.344 -2.304 -0.616 1.00 94.94 110 VAL A O 1
ATOM 893 N N . LEU A 1 111 ? -7.738 -2.726 -2.746 1.00 96.81 111 LEU A N 1
ATOM 894 C CA . LEU A 1 111 ? -6.310 -2.937 -2.519 1.00 96.81 111 LEU A CA 1
ATOM 895 C C . LEU A 1 111 ? -5.512 -1.909 -3.323 1.00 96.81 111 LE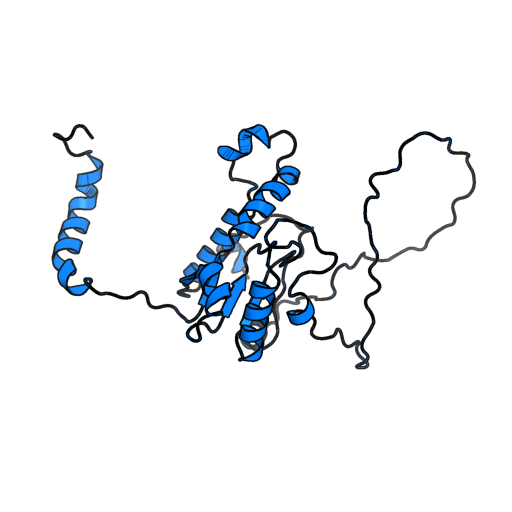U A C 1
ATOM 897 O O . LEU A 1 111 ? -5.564 -1.902 -4.550 1.00 96.81 111 LEU A O 1
ATOM 901 N N . ILE A 1 112 ? -4.752 -1.068 -2.632 1.00 96.50 112 ILE A N 1
ATOM 902 C CA . ILE A 1 112 ? -3.893 -0.044 -3.227 1.00 96.50 112 ILE A CA 1
ATOM 903 C C . ILE A 1 112 ? -2.454 -0.566 -3.247 1.00 96.50 112 ILE A C 1
ATOM 905 O O . ILE A 1 112 ? -1.940 -1.008 -2.218 1.00 96.50 112 ILE A O 1
ATOM 909 N N . LEU A 1 113 ? -1.805 -0.503 -4.409 1.00 95.81 113 LEU A N 1
ATOM 910 C CA . LEU A 1 113 ? -0.445 -0.972 -4.679 1.00 95.81 113 LEU A CA 1
ATOM 911 C C . LEU A 1 113 ? 0.489 0.224 -4.959 1.00 95.81 113 LEU A C 1
ATOM 913 O O . LEU A 1 113 ? 0.814 0.474 -6.118 1.00 95.81 113 LEU A O 1
ATOM 917 N N . PRO A 1 114 ? 0.917 0.977 -3.928 1.00 93.50 114 PRO A N 1
ATOM 918 C CA . PRO A 1 114 ? 1.747 2.166 -4.113 1.00 93.50 114 PRO A CA 1
ATOM 919 C C . PRO A 1 114 ? 3.188 1.798 -4.483 1.00 93.50 114 PRO A C 1
ATOM 921 O O . PRO A 1 114 ? 3.873 1.134 -3.700 1.00 93.50 114 PRO A O 1
ATOM 924 N N . ALA A 1 115 ? 3.663 2.253 -5.642 1.00 90.88 115 ALA A N 1
ATOM 925 C CA . ALA A 1 115 ? 4.991 1.988 -6.193 1.00 90.88 115 ALA A CA 1
ATOM 926 C C . ALA A 1 115 ? 5.391 0.505 -6.067 1.00 90.88 115 ALA A C 1
ATOM 928 O O . ALA A 1 115 ? 6.507 0.160 -5.659 1.00 90.88 115 ALA A O 1
ATOM 929 N N . CYS A 1 116 ? 4.445 -0.397 -6.349 1.00 94.69 116 CYS A N 1
ATOM 930 C CA . CYS A 1 116 ? 4.617 -1.833 -6.144 1.00 94.69 116 CYS A CA 1
ATOM 931 C C . CYS A 1 116 ? 5.345 -2.477 -7.332 1.00 94.69 116 CYS A C 1
ATOM 933 O O . CYS A 1 116 ? 4.765 -3.250 -8.095 1.00 94.69 116 CYS A O 1
ATOM 935 N N . TYR A 1 117 ? 6.624 -2.141 -7.499 1.00 90.19 117 TYR A N 1
ATOM 936 C CA . TYR A 1 117 ? 7.461 -2.585 -8.616 1.00 90.19 117 TYR A CA 1
ATOM 937 C C . TYR A 1 117 ? 7.680 -4.096 -8.686 1.00 90.19 117 TYR A C 1
ATOM 939 O O . TYR A 1 117 ? 7.799 -4.648 -9.776 1.00 90.19 117 TYR A O 1
ATOM 947 N N . ALA A 1 118 ? 7.767 -4.763 -7.537 1.00 95.38 118 ALA A N 1
ATOM 948 C CA . ALA A 1 118 ? 8.156 -6.160 -7.423 1.00 95.38 118 ALA A CA 1
ATOM 949 C C . ALA A 1 118 ? 7.023 -7.012 -6.850 1.00 95.38 118 ALA A C 1
ATOM 951 O O . ALA A 1 118 ? 6.524 -6.731 -5.760 1.00 95.38 118 ALA A O 1
ATOM 952 N N . LEU A 1 119 ? 6.663 -8.073 -7.576 1.00 96.50 119 LEU A N 1
ATOM 953 C CA . LEU A 1 119 ? 5.678 -9.075 -7.166 1.00 96.50 119 LEU A CA 1
ATOM 954 C C . LEU A 1 119 ? 6.157 -10.473 -7.572 1.00 96.50 119 LEU A C 1
ATOM 956 O O . LEU A 1 119 ? 6.577 -10.699 -8.712 1.00 96.50 119 LEU A O 1
ATOM 960 N N . SER A 1 120 ? 6.039 -11.437 -6.664 1.00 97.56 120 SER A N 1
ATOM 961 C CA . SER A 1 120 ? 6.113 -12.854 -7.016 1.00 97.56 120 SER A CA 1
ATOM 962 C C . SER A 1 120 ? 4.896 -13.294 -7.824 1.00 97.56 120 SER A C 1
ATOM 964 O O . SER A 1 120 ? 3.830 -12.674 -7.793 1.00 97.56 120 SER A O 1
ATOM 966 N N . ASP A 1 121 ? 5.036 -14.422 -8.517 1.00 97.31 121 ASP A N 1
ATOM 967 C CA . ASP A 1 121 ? 3.924 -15.019 -9.261 1.00 97.31 121 ASP A CA 1
ATOM 968 C C . ASP A 1 121 ? 2.773 -15.429 -8.325 1.00 97.31 121 ASP A C 1
ATOM 970 O O . ASP A 1 121 ? 1.604 -15.350 -8.703 1.00 97.31 121 ASP A O 1
ATOM 974 N N . VAL A 1 122 ? 3.085 -15.806 -7.076 1.00 98.12 122 VAL A N 1
ATOM 975 C CA . VAL A 1 122 ? 2.071 -16.124 -6.062 1.00 98.12 122 VAL A CA 1
ATOM 976 C C . VAL A 1 122 ? 1.312 -14.866 -5.647 1.00 98.12 122 VAL A C 1
ATOM 978 O O . VAL A 1 122 ? 0.086 -14.885 -5.641 1.00 98.12 122 VAL A O 1
ATOM 981 N N . GLU A 1 123 ? 1.997 -13.759 -5.349 1.00 98.19 123 GLU A N 1
ATOM 982 C CA . GLU A 1 123 ? 1.330 -12.487 -5.026 1.00 98.19 123 GLU A CA 1
ATOM 983 C C . GLU A 1 123 ? 0.431 -12.023 -6.178 1.00 98.19 123 GLU A C 1
ATOM 985 O O . GLU A 1 123 ? -0.741 -11.717 -5.957 1.00 98.19 123 GLU A O 1
ATOM 990 N N . ALA A 1 124 ? 0.937 -12.053 -7.415 1.00 96.75 124 ALA A N 1
ATOM 991 C CA . ALA A 1 124 ? 0.166 -11.700 -8.605 1.00 96.75 124 ALA A CA 1
ATOM 992 C C . ALA A 1 124 ? -1.097 -12.567 -8.751 1.00 96.75 124 ALA A C 1
ATOM 994 O O . ALA A 1 124 ? -2.189 -12.053 -9.002 1.00 96.75 124 ALA A O 1
ATOM 995 N N . GLN A 1 125 ? -0.976 -13.877 -8.520 1.00 97.75 125 GLN A N 1
ATOM 996 C CA . GLN A 1 125 ? -2.107 -14.801 -8.527 1.00 97.75 125 GLN A CA 1
ATOM 997 C C . GLN A 1 125 ? -3.133 -14.479 -7.426 1.00 97.75 125 GLN A C 1
ATOM 999 O O . GLN A 1 125 ? -4.337 -14.487 -7.687 1.00 97.75 125 GLN A O 1
ATOM 1004 N N . ARG A 1 126 ? -2.685 -14.141 -6.212 1.00 98.12 126 ARG A N 1
ATOM 1005 C CA . ARG A 1 126 ? -3.560 -13.770 -5.084 1.00 98.12 126 ARG A CA 1
ATOM 1006 C C . ARG A 1 126 ? -4.297 -12.454 -5.315 1.00 98.12 126 ARG A C 1
ATOM 1008 O O . ARG A 1 126 ? -5.463 -12.326 -4.934 1.00 98.12 126 ARG A O 1
ATOM 1015 N N . ILE A 1 127 ? -3.644 -11.498 -5.969 1.00 96.06 127 ILE A N 1
ATOM 1016 C CA . ILE A 1 127 ? -4.249 -10.231 -6.390 1.00 96.06 127 ILE A CA 1
ATOM 1017 C C . ILE A 1 127 ? -5.279 -10.481 -7.500 1.00 96.06 127 ILE A C 1
ATOM 1019 O O . ILE A 1 127 ? -6.390 -9.956 -7.439 1.00 96.06 127 ILE A O 1
ATOM 1023 N N . ARG A 1 128 ? -4.983 -11.360 -8.465 1.00 94.19 128 ARG A N 1
ATOM 1024 C CA . ARG A 1 128 ? -5.960 -11.779 -9.483 1.00 94.19 128 ARG A CA 1
ATOM 1025 C C . ARG A 1 128 ? -7.195 -12.423 -8.863 1.00 94.19 128 ARG A C 1
ATOM 1027 O O . ARG A 1 128 ? -8.311 -12.089 -9.245 1.00 94.19 128 ARG A O 1
ATOM 1034 N N . GLU A 1 129 ? -7.012 -13.318 -7.896 1.00 95.81 129 GLU A N 1
ATOM 1035 C CA . GLU A 1 129 ? -8.116 -13.928 -7.146 1.00 95.81 129 GLU A CA 1
ATOM 1036 C C . GLU A 1 129 ? -8.953 -12.878 -6.409 1.00 95.81 129 GLU A C 1
ATOM 1038 O O . GLU A 1 129 ? -10.162 -13.054 -6.262 1.00 95.81 129 GLU A O 1
ATOM 1043 N N . PHE A 1 130 ? -8.324 -11.803 -5.921 1.00 94.38 130 PHE A N 1
ATOM 1044 C CA . PHE A 1 130 ? -9.004 -10.674 -5.284 1.00 94.38 130 PHE A CA 1
ATOM 1045 C C . PHE A 1 130 ? -9.883 -9.897 -6.254 1.00 94.38 130 PHE A C 1
ATOM 1047 O O . PHE A 1 130 ? -11.060 -9.690 -5.959 1.00 94.38 130 PHE A O 1
ATOM 1054 N N . VAL A 1 131 ? -9.371 -9.585 -7.440 1.00 91.00 131 VAL A N 1
ATOM 1055 C CA . VAL A 1 131 ? -10.176 -8.953 -8.491 1.00 91.00 131 VAL A CA 1
ATOM 1056 C C . VAL A 1 131 ? -11.305 -9.867 -8.962 1.00 91.00 131 VAL A C 1
ATOM 1058 O O . VAL A 1 131 ? -12.451 -9.438 -9.061 1.00 91.00 131 VAL A O 1
ATOM 1061 N N . ALA A 1 132 ? -11.023 -11.155 -9.176 1.00 86.94 132 ALA A N 1
ATOM 1062 C CA . ALA A 1 132 ? -12.006 -12.121 -9.670 1.00 86.94 132 ALA A CA 1
ATOM 1063 C C . ALA A 1 132 ? -13.226 -12.291 -8.744 1.00 86.94 132 ALA A C 1
ATOM 1065 O O . ALA A 1 132 ? -14.304 -12.641 -9.219 1.00 86.94 132 ALA A O 1
ATOM 1066 N N . ARG A 1 133 ? -13.078 -12.025 -7.438 1.00 90.12 133 ARG A N 1
ATOM 1067 C CA . ARG A 1 133 ? -14.187 -12.037 -6.465 1.00 90.12 133 ARG A CA 1
ATOM 1068 C C . ARG A 1 133 ? -14.837 -10.666 -6.234 1.00 90.12 133 ARG A C 1
ATOM 1070 O O . ARG A 1 133 ? -15.581 -10.517 -5.270 1.00 90.12 133 ARG A O 1
ATOM 1077 N N . GLY A 1 134 ? -14.557 -9.679 -7.086 1.00 82.56 134 GLY A N 1
ATOM 1078 C CA . GLY A 1 134 ? -15.161 -8.343 -7.040 1.00 82.56 134 GLY A CA 1
ATOM 1079 C C . GLY A 1 134 ? -14.384 -7.299 -6.235 1.00 82.56 134 GLY A C 1
ATOM 1080 O O . GLY A 1 134 ? -14.929 -6.237 -5.950 1.00 82.56 134 GLY A O 1
ATOM 1081 N N . GLY A 1 135 ? -13.139 -7.586 -5.847 1.00 85.88 135 GLY A N 1
ATOM 1082 C CA . GLY A 1 135 ? -12.250 -6.597 -5.242 1.00 85.88 135 GLY A CA 1
ATOM 1083 C C . GLY A 1 135 ? -11.698 -5.610 -6.273 1.00 85.88 135 GLY A C 1
ATOM 1084 O O . GLY A 1 135 ? -11.444 -5.970 -7.421 1.00 85.88 135 GLY A O 1
ATOM 1085 N N . THR A 1 136 ? -11.460 -4.372 -5.856 1.00 90.62 136 THR A N 1
ATOM 1086 C CA . THR A 1 136 ? -10.874 -3.330 -6.707 1.00 90.62 136 THR A CA 1
ATOM 1087 C C . THR A 1 136 ? -9.391 -3.186 -6.410 1.00 90.62 136 THR A C 1
ATOM 1089 O O . THR A 1 136 ? -9.007 -2.953 -5.265 1.00 90.62 136 THR A O 1
ATOM 1092 N N . VAL A 1 137 ? -8.545 -3.279 -7.434 1.00 89.94 137 VAL A N 1
ATOM 1093 C CA . VAL A 1 137 ? -7.109 -2.997 -7.309 1.00 89.94 137 VAL A CA 1
ATOM 1094 C C . VAL A 1 137 ? -6.818 -1.632 -7.909 1.00 89.94 137 VAL A C 1
ATOM 1096 O O . VAL A 1 137 ? -7.188 -1.367 -9.049 1.00 89.94 137 VAL A O 1
ATOM 1099 N N . ILE A 1 138 ? -6.131 -0.791 -7.144 1.00 88.56 138 ILE A N 1
ATOM 1100 C CA . ILE A 1 138 ? -5.560 0.466 -7.619 1.00 88.56 138 ILE A CA 1
ATOM 1101 C C . ILE A 1 138 ? -4.050 0.278 -7.618 1.00 88.56 138 ILE A C 1
ATOM 1103 O O . ILE A 1 138 ? -3.461 0.042 -6.565 1.00 88.56 138 ILE A O 1
ATOM 1107 N N . ALA A 1 139 ? -3.428 0.359 -8.785 1.00 85.38 139 ALA A N 1
ATOM 1108 C CA . ALA A 1 139 ? -1.979 0.342 -8.914 1.00 85.38 139 ALA A CA 1
ATOM 1109 C C . ALA A 1 139 ? -1.525 1.601 -9.637 1.00 85.38 139 ALA A C 1
ATOM 1111 O O . ALA A 1 139 ? -2.235 2.123 -10.495 1.00 85.38 139 ALA A O 1
ATOM 1112 N N . ASP A 1 140 ? -0.344 2.076 -9.271 1.00 80.69 140 ASP A N 1
ATOM 1113 C CA . ASP A 1 140 ? 0.324 3.147 -9.986 1.00 80.69 140 ASP A CA 1
ATOM 1114 C C . ASP A 1 140 ? 1.331 2.570 -10.997 1.00 80.69 140 ASP A C 1
ATOM 1116 O O . ASP A 1 140 ? 1.187 1.459 -11.519 1.00 80.69 140 ASP A O 1
ATOM 1120 N N . PHE A 1 141 ? 2.325 3.373 -11.344 1.00 74.88 141 PHE A N 1
ATOM 1121 C CA . PHE A 1 141 ? 3.270 3.100 -12.407 1.00 74.88 141 PHE A CA 1
ATOM 1122 C C . PHE A 1 141 ? 4.167 1.886 -12.139 1.00 74.88 141 PHE A C 1
ATOM 1124 O O . PHE A 1 141 ? 4.548 1.575 -11.012 1.00 74.88 141 PHE A O 1
ATOM 1131 N N . MET A 1 142 ? 4.577 1.229 -13.230 1.00 78.94 142 MET A N 1
ATOM 1132 C CA . MET A 1 142 ? 5.578 0.152 -13.222 1.00 78.94 142 MET A CA 1
ATOM 1133 C C . MET A 1 142 ? 5.233 -1.041 -12.307 1.00 78.94 142 MET A C 1
ATOM 1135 O O . MET A 1 142 ? 6.126 -1.786 -11.888 1.00 78.94 142 MET A O 1
ATOM 1139 N N . CYS A 1 143 ? 3.950 -1.243 -11.994 1.00 87.06 143 CYS A N 1
ATOM 1140 C CA . CYS A 1 143 ? 3.526 -2.274 -11.059 1.00 87.06 143 CYS A CA 1
ATOM 1141 C C . CYS A 1 143 ? 3.895 -3.687 -11.543 1.00 87.06 143 CYS A C 1
ATOM 1143 O O . CYS A 1 143 ? 3.573 -4.107 -12.654 1.00 87.06 143 CYS A O 1
ATOM 1145 N N . GLY A 1 144 ? 4.582 -4.443 -10.687 1.00 87.19 144 GLY A N 1
ATOM 1146 C CA . GLY A 1 144 ? 4.969 -5.824 -10.957 1.00 87.19 144 GLY A CA 1
ATOM 1147 C C . GLY A 1 144 ? 5.959 -6.005 -12.112 1.00 87.19 144 GLY A C 1
ATOM 1148 O O . GLY A 1 144 ? 6.037 -7.114 -12.637 1.00 87.19 144 GLY A O 1
ATOM 1149 N N . LEU A 1 145 ? 6.701 -4.970 -12.531 1.00 88.50 145 LEU A N 1
ATOM 1150 C CA . LEU A 1 145 ? 7.762 -5.088 -13.545 1.00 88.50 145 LEU A CA 1
ATOM 1151 C C . LEU A 1 145 ? 8.976 -5.903 -13.083 1.00 88.50 145 LEU A C 1
ATOM 1153 O O . LEU A 1 145 ? 9.804 -6.284 -13.907 1.00 88.50 145 LEU A O 1
ATOM 1157 N N . PHE A 1 146 ? 9.088 -6.196 -11.793 1.00 90.00 146 PHE A N 1
ATOM 1158 C CA . PHE A 1 146 ? 10.134 -7.032 -11.220 1.00 90.00 146 PHE A CA 1
ATOM 1159 C C . PHE A 1 146 ? 9.517 -8.234 -10.499 1.00 90.00 146 PHE A C 1
ATOM 1161 O O . PHE A 1 146 ? 8.366 -8.200 -10.056 1.00 90.00 146 PHE A O 1
ATOM 1168 N N . ASP A 1 147 ? 10.265 -9.327 -10.386 1.00 94.06 147 ASP A N 1
ATOM 1169 C CA . ASP A 1 147 ? 9.925 -10.409 -9.460 1.00 94.06 147 ASP A CA 1
ATOM 1170 C C . ASP A 1 147 ? 10.361 -10.085 -8.018 1.00 94.06 147 ASP A C 1
ATOM 1172 O O . ASP A 1 147 ? 10.987 -9.056 -7.749 1.00 94.06 147 ASP A O 1
ATOM 1176 N N . GLN A 1 148 ? 10.048 -10.970 -7.069 1.00 95.31 148 GLN A N 1
ATOM 1177 C CA . GLN A 1 148 ? 10.388 -10.799 -5.651 1.00 95.31 148 GLN A CA 1
ATOM 1178 C C . GLN A 1 148 ? 11.897 -10.750 -5.356 1.00 95.31 148 GLN A C 1
ATOM 1180 O O . GLN A 1 148 ? 12.290 -10.413 -4.241 1.00 95.31 148 GLN A O 1
ATOM 1185 N N . HIS A 1 149 ? 12.741 -11.103 -6.327 1.00 95.88 149 HIS A N 1
ATOM 1186 C CA . HIS A 1 149 ? 14.197 -11.054 -6.230 1.00 95.88 149 HIS A CA 1
ATOM 1187 C C . HIS A 1 149 ? 14.788 -9.834 -6.954 1.00 95.88 149 HIS A C 1
ATOM 1189 O O . HIS A 1 149 ? 16.008 -9.710 -7.048 1.00 95.88 149 HIS A O 1
ATOM 1195 N N . GLY A 1 150 ? 13.942 -8.932 -7.464 1.00 86.75 150 GLY A N 1
ATOM 1196 C CA . GLY A 1 150 ? 14.369 -7.745 -8.200 1.00 86.75 150 GLY A CA 1
ATOM 1197 C C . GLY A 1 150 ? 14.804 -8.038 -9.635 1.00 86.75 150 GLY A C 1
ATOM 1198 O O . GLY A 1 150 ? 15.452 -7.199 -10.260 1.00 86.75 150 GLY A O 1
ATOM 1199 N N . LYS A 1 151 ? 14.465 -9.208 -10.189 1.00 90.06 151 LYS A N 1
ATOM 1200 C CA . LYS A 1 151 ? 14.718 -9.506 -11.600 1.00 90.06 151 LYS A CA 1
ATOM 1201 C C . LYS A 1 151 ? 13.637 -8.853 -12.455 1.00 90.06 151 LYS A C 1
ATOM 1203 O O . LYS A 1 151 ? 12.450 -9.100 -12.255 1.00 90.06 151 LYS A O 1
ATOM 1208 N N . GLY A 1 152 ? 14.053 -8.045 -13.426 1.00 83.94 152 GLY A N 1
ATOM 1209 C CA . GLY A 1 152 ? 13.134 -7.408 -14.368 1.00 83.94 152 GLY A CA 1
ATOM 1210 C C . GLY A 1 152 ? 12.362 -8.423 -15.219 1.00 83.94 152 GLY A C 1
ATOM 1211 O O . GLY A 1 152 ? 12.886 -9.474 -15.602 1.00 83.94 152 GLY A O 1
ATOM 1212 N N . ARG A 1 153 ? 11.115 -8.081 -15.534 1.00 83.06 153 ARG A N 1
ATOM 1213 C CA . ARG A 1 153 ? 10.207 -8.810 -16.421 1.00 83.06 153 ARG A CA 1
ATOM 1214 C C . ARG A 1 153 ? 10.004 -8.016 -17.711 1.00 83.06 153 ARG A C 1
ATOM 1216 O O . ARG A 1 153 ? 10.083 -6.793 -17.719 1.00 83.06 153 ARG A O 1
ATOM 1223 N N . ALA A 1 154 ? 9.684 -8.711 -18.801 1.00 76.62 154 ALA A N 1
ATOM 1224 C CA . ALA A 1 154 ? 9.312 -8.057 -20.062 1.00 76.62 154 ALA A CA 1
ATOM 1225 C C . ALA A 1 154 ? 7.911 -7.412 -20.014 1.00 76.62 154 ALA A C 1
ATOM 1227 O O . ALA A 1 154 ? 7.602 -6.542 -20.824 1.00 76.62 154 ALA A O 1
ATOM 1228 N N . LYS A 1 155 ? 7.064 -7.871 -19.085 1.00 75.88 155 LYS A N 1
ATOM 1229 C CA . LYS A 1 155 ? 5.695 -7.408 -18.845 1.00 75.88 155 LYS A CA 1
ATOM 1230 C C . LYS A 1 155 ? 5.413 -7.443 -17.343 1.00 75.88 155 LYS A C 1
ATOM 1232 O O . LYS A 1 155 ? 5.923 -8.340 -16.663 1.00 75.88 155 LYS A O 1
ATOM 1237 N N . GLY A 1 156 ? 4.615 -6.507 -16.837 1.00 80.62 156 GLY A N 1
ATOM 1238 C CA . GLY A 1 156 ? 4.239 -6.470 -15.431 1.00 80.62 156 GLY A CA 1
ATOM 1239 C C . GLY A 1 156 ? 3.415 -7.694 -15.035 1.00 80.62 156 GLY A C 1
ATOM 1240 O O . GLY A 1 156 ? 2.595 -8.205 -15.805 1.00 80.62 156 GLY A O 1
ATOM 1241 N N . ALA A 1 157 ? 3.643 -8.189 -13.818 1.00 85.94 157 ALA A N 1
ATOM 1242 C CA . ALA A 1 157 ? 3.067 -9.437 -13.316 1.00 85.94 157 ALA A CA 1
ATOM 1243 C C . ALA A 1 157 ? 1.529 -9.436 -13.249 1.00 85.94 157 ALA A C 1
ATOM 1245 O O . ALA A 1 157 ? 0.923 -10.505 -13.198 1.00 85.94 157 ALA A O 1
ATOM 1246 N N . ILE A 1 158 ? 0.900 -8.257 -13.250 1.00 84.56 158 ILE A N 1
ATOM 1247 C CA . ILE A 1 158 ? -0.556 -8.086 -13.199 1.00 84.56 158 ILE A CA 1
ATOM 1248 C C . ILE A 1 158 ? -1.095 -7.134 -14.277 1.00 84.56 158 ILE A C 1
ATOM 1250 O O . ILE A 1 158 ? -2.254 -6.743 -14.209 1.00 84.56 158 ILE A O 1
ATOM 1254 N N . ASP A 1 159 ? -0.312 -6.814 -15.313 1.00 79.69 159 ASP A N 1
ATOM 1255 C CA . ASP A 1 159 ? -0.731 -5.922 -16.412 1.00 79.69 159 ASP A CA 1
ATOM 1256 C C . ASP A 1 159 ? -2.054 -6.359 -17.056 1.00 79.69 159 ASP A C 1
ATOM 1258 O O . ASP A 1 159 ? -2.871 -5.537 -17.455 1.00 79.69 159 ASP A O 1
ATOM 1262 N N . TYR A 1 160 ? -2.300 -7.671 -17.130 1.00 76.19 160 TYR A N 1
ATOM 1263 C CA . TYR A 1 160 ? -3.540 -8.225 -17.678 1.00 76.19 160 TYR A CA 1
ATOM 1264 C C . TYR A 1 160 ? -4.796 -7.845 -16.874 1.00 76.19 160 TYR A C 1
ATOM 1266 O O . TYR A 1 160 ? -5.889 -7.944 -17.421 1.00 76.19 160 TYR A O 1
ATOM 1274 N N . LEU A 1 161 ? -4.665 -7.425 -15.607 1.00 74.44 161 LEU A N 1
ATOM 1275 C CA . LEU A 1 161 ? -5.773 -6.877 -14.815 1.00 74.44 161 LEU A CA 1
ATOM 1276 C C . LEU A 1 161 ? -6.130 -5.455 -15.251 1.00 74.44 161 LEU A C 1
ATOM 1278 O O . LEU A 1 161 ? -7.277 -5.047 -15.091 1.00 74.44 161 LEU A O 1
ATOM 1282 N N . PHE A 1 162 ? -5.163 -4.727 -15.816 1.00 69.56 162 PHE A N 1
ATOM 1283 C CA . PHE A 1 162 ? -5.348 -3.362 -16.302 1.00 69.56 162 PHE A CA 1
ATOM 1284 C C . PHE A 1 162 ? -5.688 -3.281 -17.787 1.00 69.56 162 PHE A C 1
ATOM 1286 O O . PHE A 1 162 ? -6.219 -2.280 -18.259 1.00 69.56 162 PHE A O 1
ATOM 1293 N N . CYS A 1 163 ? -5.479 -4.376 -18.514 1.00 51.00 163 CYS A N 1
ATOM 1294 C CA . CYS A 1 163 ? -5.912 -4.530 -19.892 1.00 51.00 163 CYS A CA 1
ATOM 1295 C C . CYS A 1 163 ? -7.402 -4.914 -19.989 1.00 51.00 163 CYS A C 1
ATOM 1297 O O . CYS A 1 163 ? -7.731 -6.027 -20.403 1.00 51.00 163 CYS A O 1
ATOM 1299 N N . ALA A 1 164 ? -8.318 -3.985 -19.702 1.00 40.06 164 ALA A N 1
ATOM 1300 C CA . ALA A 1 164 ? -9.552 -3.959 -20.487 1.00 40.06 164 ALA A CA 1
ATOM 1301 C C . ALA A 1 164 ? -9.14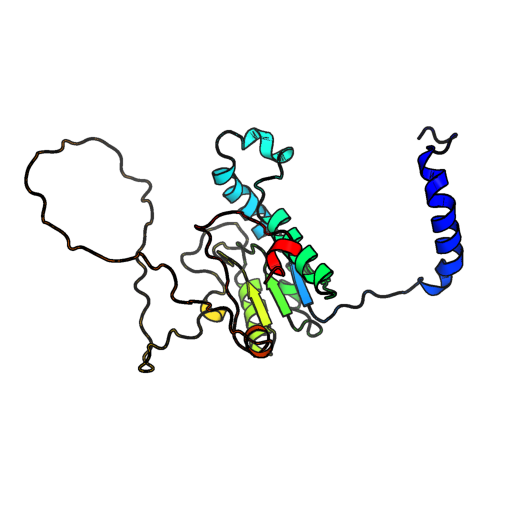2 -3.543 -21.907 1.00 40.06 164 ALA A C 1
ATOM 1303 O O . ALA A 1 164 ? -8.411 -2.569 -22.070 1.00 40.06 164 ALA A O 1
ATOM 1304 N N . ALA A 1 165 ? -9.505 -4.335 -22.917 1.00 31.19 165 ALA A N 1
ATOM 1305 C CA . ALA A 1 165 ? -9.121 -4.090 -24.301 1.00 31.19 165 ALA A CA 1
ATOM 1306 C C . ALA A 1 165 ? -9.321 -2.612 -24.676 1.00 31.19 165 ALA A C 1
ATOM 1308 O O . ALA A 1 165 ? -10.415 -2.077 -24.496 1.00 31.19 165 ALA A O 1
ATOM 1309 N N . PHE A 1 166 ? -8.293 -1.978 -25.248 1.00 33.06 166 PHE A N 1
ATOM 1310 C CA . PHE A 1 166 ? -8.533 -0.860 -26.150 1.00 33.06 166 PHE A CA 1
ATOM 1311 C C . PHE A 1 166 ? -9.352 -1.435 -27.308 1.00 33.06 166 PHE A C 1
ATOM 1313 O O . PHE A 1 166 ? -8.812 -2.053 -28.225 1.00 33.06 166 PHE A O 1
ATOM 1320 N N . LEU A 1 167 ? -10.673 -1.339 -27.195 1.00 32.25 167 LEU A N 1
ATOM 1321 C CA . LEU A 1 167 ? -11.545 -1.415 -28.346 1.00 32.25 167 LEU A CA 1
ATOM 1322 C C . LEU A 1 167 ? -11.347 -0.085 -29.059 1.00 32.25 167 LEU A C 1
ATOM 1324 O O . LEU A 1 167 ? -11.521 0.979 -28.460 1.00 32.25 167 LEU A O 1
ATOM 1328 N N . ASP A 1 168 ? -10.934 -0.143 -30.318 1.00 33.75 168 ASP A N 1
ATOM 1329 C CA . ASP A 1 168 ? -11.098 1.012 -31.186 1.00 33.75 168 ASP A CA 1
ATOM 1330 C C . ASP A 1 168 ? -12.592 1.393 -31.264 1.00 33.75 168 ASP A C 1
ATOM 1332 O O . ASP A 1 168 ? -13.477 0.662 -30.805 1.00 33.75 168 ASP A O 1
ATOM 1336 N N . ALA A 1 169 ? -12.897 2.548 -31.859 1.00 38.19 169 ALA A N 1
ATOM 1337 C CA . ALA A 1 169 ? -14.274 3.014 -32.046 1.00 38.19 169 ALA A CA 1
ATOM 1338 C C . ALA A 1 169 ? -15.170 2.027 -32.841 1.00 38.19 169 ALA A C 1
ATOM 1340 O O . ALA A 1 169 ? -16.374 2.251 -32.949 1.00 38.19 169 ALA A O 1
ATOM 1341 N N . GLU A 1 170 ? -14.602 0.938 -33.375 1.00 39.94 170 GLU A N 1
ATOM 1342 C CA . GLU A 1 170 ? -15.260 -0.103 -34.167 1.00 39.94 170 GLU A CA 1
ATOM 1343 C C . GLU A 1 170 ? -15.315 -1.478 -33.461 1.00 39.94 170 GLU A C 1
ATOM 1345 O O . GLU A 1 170 ? -15.827 -2.445 -34.030 1.00 39.94 170 GLU A O 1
ATOM 1350 N N . GLY A 1 171 ? -14.842 -1.591 -32.213 1.00 30.28 171 GLY A N 1
ATOM 1351 C CA . GLY A 1 171 ? -14.981 -2.801 -31.401 1.00 30.28 171 GLY A CA 1
ATOM 1352 C C . GLY A 1 171 ? -14.024 -3.948 -31.746 1.00 30.28 171 GLY A C 1
ATOM 1353 O O . GLY A 1 171 ? -14.320 -5.096 -31.403 1.00 30.28 171 GLY A O 1
ATOM 1354 N N . LYS A 1 172 ? -12.883 -3.691 -32.400 1.00 29.69 172 LYS A N 1
ATOM 1355 C CA . LYS A 1 172 ? -11.866 -4.724 -32.672 1.00 29.69 172 LYS A CA 1
ATOM 1356 C C . LYS A 1 172 ? -10.662 -4.594 -31.738 1.00 29.69 172 LYS A C 1
ATOM 1358 O O . LYS A 1 172 ? -10.203 -3.505 -31.415 1.00 29.69 172 LYS A O 1
ATOM 1363 N N . SER A 1 173 ? -10.131 -5.740 -31.302 1.00 32.69 173 SER A N 1
ATOM 1364 C CA . SER A 1 173 ? -8.917 -5.813 -30.484 1.00 32.69 173 SER A CA 1
ATOM 1365 C C . SER A 1 173 ? -7.687 -5.461 -31.326 1.00 32.69 173 SER A C 1
ATOM 1367 O O . SER A 1 173 ? -7.290 -6.250 -32.190 1.00 32.69 173 SER A O 1
ATOM 1369 N N . ALA A 1 174 ? -7.061 -4.313 -31.076 1.00 30.97 174 ALA A N 1
ATOM 1370 C CA . ALA A 1 174 ? -5.783 -3.971 -31.693 1.00 30.97 174 ALA A CA 1
ATOM 1371 C C . ALA A 1 174 ? -4.618 -4.680 -30.961 1.00 30.97 174 ALA A C 1
ATOM 1373 O O . ALA A 1 174 ? -4.539 -4.609 -29.731 1.00 30.97 174 ALA A O 1
ATOM 1374 N N . PRO A 1 175 ? -3.693 -5.363 -31.663 1.00 26.34 175 PRO A N 1
ATOM 1375 C CA . PRO A 1 175 ? -2.473 -5.867 -31.044 1.00 26.34 175 PRO A CA 1
ATOM 1376 C C . PRO A 1 175 ? -1.523 -4.700 -30.746 1.00 26.34 175 PRO A C 1
ATOM 1378 O O . PRO A 1 175 ? -1.229 -3.884 -31.620 1.00 26.34 175 PRO A O 1
ATOM 1381 N N . LEU A 1 176 ? -1.014 -4.628 -29.514 1.00 33.19 176 LEU A N 1
ATOM 1382 C CA . LEU A 1 176 ? 0.019 -3.662 -29.144 1.00 33.19 176 LEU A CA 1
ATOM 1383 C C . LEU A 1 176 ? 1.339 -4.023 -29.837 1.00 33.19 176 LEU A C 1
ATOM 1385 O O . LEU A 1 176 ? 1.978 -5.023 -29.510 1.00 33.19 176 LEU A O 1
ATOM 1389 N N . VAL A 1 177 ? 1.756 -3.180 -30.781 1.00 24.47 177 VAL A N 1
ATOM 1390 C CA . VAL A 1 177 ? 3.137 -3.130 -31.269 1.00 24.47 177 VAL A CA 1
ATOM 1391 C C . VAL A 1 177 ? 3.977 -2.462 -30.185 1.00 24.47 177 VAL A C 1
ATOM 1393 O O . VAL A 1 177 ? 3.883 -1.260 -29.951 1.00 24.47 177 VAL A O 1
ATOM 1396 N N . GLN A 1 178 ? 4.792 -3.262 -29.508 1.00 30.19 178 GLN A N 1
ATOM 1397 C CA . GLN A 1 178 ? 5.756 -2.814 -28.513 1.00 30.19 178 GLN A CA 1
ATOM 1398 C C . GLN A 1 178 ? 6.945 -2.172 -29.247 1.00 30.19 178 GLN A C 1
ATOM 1400 O O . GLN A 1 178 ? 7.824 -2.875 -29.743 1.00 30.19 178 GLN A O 1
ATOM 1405 N N . SER A 1 179 ? 6.986 -0.841 -29.372 1.00 23.97 179 SER A N 1
ATOM 1406 C CA . SER A 1 179 ? 8.212 -0.163 -29.810 1.00 23.97 179 SER A CA 1
ATOM 1407 C C . SER A 1 179 ? 9.197 -0.160 -28.645 1.00 23.97 179 SER A C 1
ATOM 1409 O O . SER A 1 179 ? 9.123 0.679 -27.748 1.00 23.97 179 SER A O 1
ATOM 1411 N N . GLY A 1 180 ? 10.079 -1.156 -28.633 1.00 24.92 180 GLY A N 1
ATOM 1412 C CA . GLY A 1 180 ? 11.175 -1.244 -27.685 1.00 24.92 180 GLY A CA 1
ATOM 1413 C C . GLY A 1 180 ? 12.186 -0.117 -27.878 1.00 24.92 180 GLY A C 1
ATOM 1414 O O . GLY A 1 180 ? 12.577 0.202 -28.998 1.00 24.92 180 GLY A O 1
ATOM 1415 N N . VAL A 1 181 ? 12.667 0.416 -26.761 1.00 22.80 181 VAL A N 1
ATOM 1416 C CA . VAL A 1 181 ? 14.048 0.884 -26.655 1.00 22.80 181 VAL A CA 1
ATOM 1417 C C . VAL A 1 181 ? 14.662 0.114 -25.492 1.00 22.80 181 VAL A C 1
ATOM 1419 O O . VAL A 1 181 ? 14.617 0.527 -24.340 1.00 22.80 181 VAL A O 1
ATOM 1422 N N . TYR A 1 182 ? 15.161 -1.078 -25.812 1.00 25.97 182 TYR A N 1
ATOM 1423 C CA . TYR A 1 182 ? 16.144 -1.782 -24.997 1.00 25.97 182 TYR A CA 1
ATOM 1424 C C . TYR A 1 182 ? 17.504 -1.180 -25.360 1.00 25.97 182 TYR A C 1
ATOM 1426 O O . TYR A 1 182 ? 17.879 -1.200 -26.532 1.00 25.97 182 TYR A O 1
ATOM 1434 N N . ALA A 1 183 ? 18.240 -0.641 -24.391 1.00 23.95 183 ALA A N 1
ATOM 1435 C CA . ALA A 1 183 ? 19.654 -0.357 -24.602 1.00 23.95 183 ALA A CA 1
ATOM 1436 C C . ALA A 1 183 ? 20.409 -1.697 -24.564 1.00 23.95 183 ALA A C 1
ATOM 1438 O O . ALA A 1 183 ? 20.441 -2.365 -23.528 1.00 23.95 183 ALA A O 1
ATOM 1439 N N . ASP A 1 184 ? 20.958 -2.121 -25.703 1.00 25.23 184 ASP A N 1
ATOM 1440 C CA . ASP A 1 184 ? 21.871 -3.265 -25.786 1.00 25.23 184 ASP A CA 1
ATOM 1441 C C . ASP A 1 184 ? 23.199 -2.903 -25.083 1.00 25.23 184 ASP A C 1
ATOM 1443 O O . ASP A 1 184 ? 23.800 -1.883 -25.430 1.00 25.23 184 ASP A O 1
ATOM 1447 N N . PRO A 1 185 ? 23.704 -3.691 -24.112 1.00 28.28 185 PRO A N 1
ATOM 1448 C CA . PRO A 1 185 ? 24.959 -3.390 -23.425 1.00 28.28 185 PRO A CA 1
ATOM 1449 C C . PRO A 1 185 ? 26.238 -3.624 -24.255 1.00 28.28 185 PRO A C 1
ATOM 1451 O O . PRO A 1 185 ? 27.320 -3.624 -23.668 1.00 28.28 185 PRO A O 1
ATOM 1454 N N . ARG A 1 186 ? 26.171 -3.891 -25.570 1.00 28.50 186 ARG A N 1
ATOM 1455 C CA . ARG A 1 186 ? 27.335 -4.383 -26.341 1.00 28.50 186 ARG A CA 1
ATOM 1456 C C . ARG A 1 186 ? 27.813 -3.559 -27.534 1.00 28.50 186 ARG A C 1
ATOM 1458 O O . ARG A 1 186 ? 28.570 -4.100 -28.333 1.00 28.50 186 ARG A O 1
ATOM 1465 N N . GLU A 1 187 ? 27.509 -2.268 -27.640 1.00 26.25 187 GLU A N 1
ATOM 1466 C CA . GLU A 1 187 ? 28.100 -1.454 -28.717 1.00 26.25 187 GLU A CA 1
ATOM 1467 C C . GLU A 1 187 ? 28.815 -0.186 -28.226 1.00 26.25 187 GLU A C 1
ATOM 1469 O O . GLU A 1 187 ? 28.252 0.885 -28.023 1.00 26.25 187 GLU A O 1
ATOM 1474 N N . SER A 1 188 ? 30.131 -0.316 -28.099 1.00 29.75 188 SER A N 1
ATOM 1475 C CA . SER A 1 188 ? 31.109 0.696 -28.514 1.00 29.75 188 SER A CA 1
ATOM 1476 C C . SER A 1 188 ? 32.198 -0.073 -29.283 1.00 29.75 188 SER A C 1
ATOM 1478 O O . SER A 1 188 ? 32.405 -1.232 -28.911 1.00 29.75 188 SER A O 1
ATOM 1480 N N . PRO A 1 189 ? 32.936 0.476 -30.279 1.00 38.88 189 PRO A N 1
ATOM 1481 C CA . PRO A 1 189 ? 33.243 1.900 -30.483 1.00 38.88 189 PRO A CA 1
ATOM 1482 C C . PRO A 1 189 ? 33.399 2.370 -31.970 1.00 38.88 189 PRO A C 1
ATOM 1484 O O . PRO A 1 189 ? 33.391 1.575 -32.897 1.00 38.88 189 PRO A O 1
ATOM 1487 N N . HIS A 1 190 ? 33.636 3.677 -32.172 1.00 26.88 190 HIS A N 1
ATOM 1488 C CA . HIS A 1 190 ? 34.289 4.335 -33.336 1.00 26.88 190 HIS A CA 1
ATOM 1489 C C . HIS A 1 190 ? 33.743 4.143 -34.781 1.00 26.88 190 HIS A C 1
ATOM 1491 O O . HIS A 1 190 ? 33.818 3.064 -35.352 1.00 26.88 190 HIS A O 1
ATOM 1497 N N . GLY A 1 191 ? 33.405 5.252 -35.472 1.00 24.61 191 GLY A N 1
ATOM 1498 C CA . GLY A 1 191 ? 33.359 5.276 -36.948 1.00 24.61 191 GLY A CA 1
ATOM 1499 C C . GLY A 1 191 ? 32.613 6.451 -37.610 1.00 24.61 191 GLY A C 1
ATOM 1500 O O . GLY A 1 191 ? 31.395 6.481 -37.619 1.00 24.61 191 GLY A O 1
ATOM 1501 N N . HIS A 1 192 ? 33.379 7.398 -38.163 1.00 27.28 192 HIS A N 1
ATOM 1502 C CA . HIS A 1 192 ? 33.159 8.233 -39.366 1.00 27.28 192 HIS A CA 1
ATOM 1503 C C . HIS A 1 192 ? 31.725 8.542 -39.891 1.00 27.28 192 HIS A C 1
ATOM 1505 O O . HIS A 1 192 ? 30.994 7.652 -40.312 1.00 27.28 192 HIS A O 1
ATOM 1511 N N . VAL A 1 193 ? 31.390 9.836 -40.037 1.00 33.34 193 VAL A N 1
ATOM 1512 C CA . VAL A 1 193 ? 30.186 10.333 -40.747 1.00 33.34 193 VAL A CA 1
ATOM 1513 C C . VAL A 1 193 ? 30.589 10.956 -42.096 1.00 33.34 193 VAL A C 1
ATOM 1515 O O . VAL A 1 193 ? 31.335 11.937 -42.077 1.00 33.34 193 VAL A O 1
ATOM 1518 N N . PRO A 1 194 ? 30.096 10.476 -43.257 1.00 28.08 194 PRO A N 1
ATOM 1519 C CA . PRO A 1 194 ? 30.191 11.209 -44.518 1.00 28.08 194 PRO A CA 1
ATOM 1520 C C . PRO A 1 194 ? 28.914 12.035 -44.810 1.00 28.08 194 PRO A C 1
ATOM 1522 O O . PRO A 1 194 ? 27.825 11.672 -44.356 1.00 28.08 194 PRO A O 1
ATOM 1525 N N . PRO A 1 195 ? 29.016 13.151 -45.561 1.00 30.91 195 PRO A N 1
ATOM 1526 C CA . PRO A 1 195 ? 27.922 14.098 -45.757 1.00 30.91 195 PRO A CA 1
ATOM 1527 C C . PRO A 1 195 ? 27.099 13.778 -47.015 1.00 30.91 195 PRO A C 1
ATOM 1529 O O . PRO A 1 195 ? 27.657 13.550 -48.086 1.00 30.91 195 PRO A O 1
ATOM 1532 N N . GLY A 1 196 ? 25.769 13.857 -46.924 1.00 26.92 196 GLY A N 1
ATOM 1533 C CA . GLY A 1 196 ? 24.915 13.941 -48.114 1.00 26.92 196 GLY A CA 1
ATOM 1534 C C . GLY A 1 196 ? 23.480 13.452 -47.926 1.00 26.92 196 GLY A C 1
ATOM 1535 O O . GLY A 1 196 ? 23.240 12.256 -47.843 1.00 26.92 196 GLY A O 1
ATOM 1536 N N . GLY A 1 197 ? 22.525 14.389 -47.968 1.00 26.61 197 GLY A N 1
ATOM 1537 C CA . GLY A 1 197 ? 21.130 14.117 -48.344 1.00 26.61 197 GLY A CA 1
ATOM 1538 C C . GLY A 1 197 ? 20.127 13.954 -47.198 1.00 26.61 197 GLY A C 1
ATOM 1539 O O . GLY A 1 197 ? 19.796 12.845 -46.800 1.00 26.61 197 GLY A O 1
ATOM 1540 N N . LEU A 1 198 ? 19.556 15.067 -46.727 1.00 27.59 198 LEU A N 1
ATOM 1541 C CA . LEU A 1 198 ? 18.341 15.079 -45.899 1.00 27.59 198 LEU A CA 1
ATOM 1542 C C . LEU A 1 198 ? 17.106 14.694 -46.739 1.00 27.59 198 LEU A C 1
ATOM 1544 O O . LEU A 1 198 ? 16.817 15.401 -47.710 1.00 27.59 198 LEU A O 1
ATOM 1548 N N . PRO A 1 199 ? 16.280 13.705 -46.346 1.00 29.30 199 PRO A N 1
ATOM 1549 C CA . PRO A 1 199 ? 14.902 13.653 -46.800 1.00 29.30 199 PRO A CA 1
ATOM 1550 C C . PRO A 1 199 ? 14.017 14.491 -45.865 1.00 29.30 199 PRO A C 1
ATOM 1552 O O . PRO A 1 199 ? 13.967 14.289 -44.651 1.00 29.30 199 PRO A O 1
ATOM 1555 N N . LYS A 1 200 ? 13.294 15.448 -46.456 1.00 34.12 200 LYS A N 1
ATOM 1556 C CA . LYS A 1 200 ? 12.264 16.272 -45.805 1.00 34.12 200 LYS A CA 1
ATOM 1557 C C . LYS A 1 200 ? 11.199 15.384 -45.137 1.00 34.12 200 LYS A C 1
ATOM 1559 O O . LYS A 1 200 ? 10.554 14.594 -45.824 1.00 34.12 200 LYS A O 1
ATOM 1564 N N . LYS A 1 201 ? 10.935 15.578 -43.837 1.00 31.20 201 LYS A N 1
ATOM 1565 C CA . LYS A 1 201 ? 9.729 15.068 -43.156 1.00 31.20 201 LYS A CA 1
ATOM 1566 C C . LYS A 1 201 ? 8.789 16.210 -42.756 1.00 31.20 201 LYS A C 1
ATOM 1568 O O . LYS A 1 201 ? 9.209 17.310 -42.414 1.00 31.20 201 LYS A O 1
ATOM 1573 N N . ARG A 1 202 ? 7.502 15.900 -42.913 1.00 28.20 202 ARG A N 1
ATOM 1574 C CA . ARG A 1 202 ? 6.296 16.734 -42.842 1.00 28.20 202 ARG A CA 1
ATOM 1575 C C . ARG A 1 202 ? 6.120 17.471 -41.507 1.00 28.20 202 ARG A C 1
ATOM 1577 O O . ARG A 1 202 ? 6.484 16.961 -40.454 1.00 28.20 202 ARG A O 1
ATOM 1584 N N . ARG A 1 203 ? 5.468 18.640 -41.579 1.00 29.48 203 ARG A N 1
ATOM 1585 C CA . ARG A 1 203 ? 4.876 19.361 -40.441 1.00 29.48 203 ARG A CA 1
ATOM 1586 C C . ARG A 1 203 ? 3.833 18.487 -39.728 1.00 29.48 203 ARG A C 1
ATOM 1588 O O . ARG A 1 203 ? 2.957 17.948 -40.397 1.00 29.48 203 ARG A O 1
ATOM 1595 N N . GLY A 1 204 ? 3.897 18.481 -38.396 1.00 33.91 204 GLY A N 1
ATOM 1596 C CA . GLY A 1 204 ? 2.790 18.172 -37.486 1.00 33.91 204 GLY A CA 1
ATOM 1597 C C . GLY A 1 204 ? 2.622 16.703 -37.093 1.00 33.91 204 GLY A C 1
ATOM 1598 O O . GLY A 1 204 ? 1.977 15.954 -37.812 1.00 33.91 204 GLY A O 1
ATOM 1599 N N . SER A 1 205 ? 3.102 16.344 -35.900 1.00 25.52 205 SER A N 1
ATOM 1600 C CA . SER A 1 205 ? 2.495 15.309 -35.050 1.00 25.52 205 SER A CA 1
ATOM 1601 C C . SER A 1 205 ? 2.848 15.604 -33.587 1.00 25.52 205 SER A C 1
ATOM 1603 O O . SER A 1 205 ? 4.038 15.672 -33.280 1.00 25.52 205 SER A O 1
ATOM 1605 N N . PRO A 1 206 ? 1.871 15.781 -32.678 1.00 31.06 206 PRO A N 1
ATOM 1606 C CA . PRO A 1 206 ? 2.138 15.693 -31.250 1.00 31.06 206 PRO A CA 1
ATOM 1607 C C . PRO A 1 206 ? 2.434 14.226 -30.916 1.00 31.06 206 PRO A C 1
ATOM 1609 O O . PRO A 1 206 ? 1.679 13.331 -31.305 1.00 31.06 206 PRO A O 1
ATOM 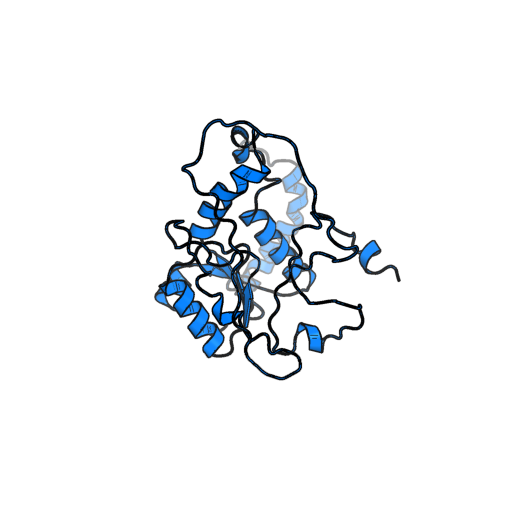1612 N N . SER A 1 207 ? 3.547 13.973 -30.235 1.00 26.53 207 SER A N 1
ATOM 1613 C CA . SER A 1 207 ? 3.833 12.679 -29.619 1.00 26.53 207 SER A CA 1
ATOM 1614 C C . SER A 1 207 ? 2.816 12.452 -28.502 1.00 26.53 207 SER A C 1
ATOM 1616 O O . SER A 1 207 ? 2.815 13.186 -27.517 1.00 26.53 207 SER A O 1
ATOM 1618 N N . ARG A 1 208 ? 1.924 11.478 -28.694 1.00 26.66 208 ARG A N 1
ATOM 1619 C CA . ARG A 1 208 ? 0.922 11.047 -27.716 1.00 26.66 208 ARG A CA 1
ATOM 1620 C C . ARG A 1 208 ? 1.378 9.731 -27.095 1.00 26.66 208 ARG A C 1
ATOM 1622 O O . ARG A 1 208 ? 1.465 8.754 -27.838 1.00 26.66 208 ARG A O 1
ATOM 1629 N N . PRO A 1 209 ? 1.678 9.691 -25.788 1.00 25.83 209 PRO A N 1
ATOM 1630 C CA . PRO A 1 209 ? 1.962 8.426 -25.129 1.00 25.83 209 PRO A CA 1
ATOM 1631 C C . PRO A 1 209 ? 0.689 7.701 -24.672 1.00 25.83 209 PRO A C 1
ATOM 1633 O O . PRO A 1 209 ? 0.672 6.480 -24.727 1.00 25.83 209 PRO A O 1
ATOM 1636 N N . PHE A 1 210 ? -0.396 8.397 -24.302 1.00 28.23 210 PHE A N 1
ATOM 1637 C CA . PHE A 1 210 ? -1.617 7.757 -23.785 1.00 28.23 210 PHE A CA 1
ATOM 1638 C C . PHE A 1 210 ? -2.860 8.620 -24.095 1.00 28.23 210 PHE A C 1
ATOM 1640 O O . PHE A 1 210 ? -2.922 9.776 -23.685 1.00 28.23 210 PHE A O 1
ATOM 1647 N N . ASP A 1 211 ? -3.830 8.097 -24.856 1.00 30.48 211 ASP A N 1
ATOM 1648 C CA . ASP A 1 211 ? -5.072 8.807 -25.217 1.00 30.48 211 ASP A CA 1
ATOM 1649 C C . ASP A 1 211 ? -6.132 8.678 -24.097 1.00 30.48 211 ASP A C 1
ATOM 1651 O O . ASP A 1 211 ? -7.026 7.835 -24.165 1.00 30.48 211 ASP A O 1
ATOM 1655 N N . VAL A 1 212 ? -6.059 9.552 -23.087 1.00 35.88 212 VAL A N 1
ATOM 1656 C CA . VAL A 1 212 ? -7.218 9.998 -22.287 1.00 35.88 212 VAL A CA 1
ATOM 1657 C C . VAL A 1 212 ? -7.107 11.517 -22.128 1.00 35.88 212 VAL A C 1
ATOM 1659 O O . VAL A 1 212 ? -6.057 12.027 -21.741 1.00 35.88 212 VAL A O 1
ATOM 1662 N N . VAL A 1 213 ? -8.171 12.251 -22.461 1.00 36.91 213 VAL A N 1
ATOM 1663 C CA . VAL A 1 213 ? -8.274 13.704 -22.252 1.00 36.91 213 VAL A CA 1
ATOM 1664 C C . VAL A 1 213 ? -9.389 13.951 -21.243 1.00 36.91 213 VAL A C 1
ATOM 1666 O O . VAL A 1 213 ? -10.525 13.560 -21.495 1.00 36.91 213 VAL A O 1
ATOM 1669 N N . HIS A 1 214 ? -9.048 14.599 -20.130 1.00 44.50 214 HIS A N 1
ATOM 1670 C CA . HIS A 1 214 ? -9.990 15.088 -19.121 1.00 44.50 214 HIS A CA 1
ATOM 1671 C C . HIS A 1 214 ? -10.389 16.528 -19.446 1.00 44.50 214 HIS A C 1
ATOM 1673 O O . HIS A 1 214 ? -9.513 17.365 -19.686 1.00 44.50 214 HIS A O 1
ATOM 1679 N N . ASP A 1 215 ? -11.690 16.816 -19.474 1.00 47.59 215 ASP A N 1
ATOM 1680 C CA . ASP A 1 215 ? -12.233 18.142 -19.803 1.00 47.59 215 ASP A CA 1
ATOM 1681 C C . ASP A 1 215 ? -12.856 18.873 -18.599 1.00 47.59 215 ASP A C 1
ATOM 1683 O O . ASP A 1 215 ? -13.293 20.017 -18.737 1.00 47.59 215 ASP A O 1
ATOM 1687 N N . GLY A 1 216 ? -12.827 18.259 -17.410 1.00 37.97 216 GLY A N 1
ATOM 1688 C CA . GLY A 1 216 ? -13.269 18.871 -16.157 1.00 37.97 216 GLY A CA 1
ATOM 1689 C C . GLY A 1 216 ? -14.777 18.797 -15.916 1.00 37.97 216 GLY A C 1
ATOM 1690 O O . GLY A 1 216 ? -15.278 19.495 -15.033 1.00 37.97 216 GLY A O 1
ATOM 1691 N N . THR A 1 217 ? -15.509 17.997 -16.695 1.00 43.78 217 THR A N 1
ATOM 1692 C CA . THR A 1 217 ? -16.961 17.802 -16.547 1.00 43.78 217 THR A CA 1
ATOM 1693 C C . THR A 1 217 ? -17.342 16.542 -15.762 1.00 43.78 217 THR A C 1
ATOM 1695 O O . THR A 1 217 ? -18.527 16.231 -15.630 1.00 43.78 217 THR A O 1
ATOM 1698 N N . GLU A 1 218 ? -16.360 15.824 -15.213 1.00 55.12 218 GLU A N 1
ATOM 1699 C CA . GLU A 1 218 ? -16.554 14.525 -14.575 1.00 55.12 218 GLU A CA 1
ATOM 1700 C C . GLU A 1 218 ? -17.385 14.598 -13.282 1.00 55.12 218 GLU A C 1
ATOM 1702 O O . GLU A 1 218 ? -17.243 15.488 -12.437 1.00 55.12 218 GLU A O 1
ATOM 1707 N N . THR A 1 219 ? -18.253 13.605 -13.107 1.00 48.72 219 THR A N 1
ATOM 1708 C CA . THR A 1 219 ? -19.157 13.446 -11.965 1.00 48.72 219 THR A CA 1
ATOM 1709 C C . THR A 1 219 ? -18.639 12.402 -10.981 1.00 48.72 219 THR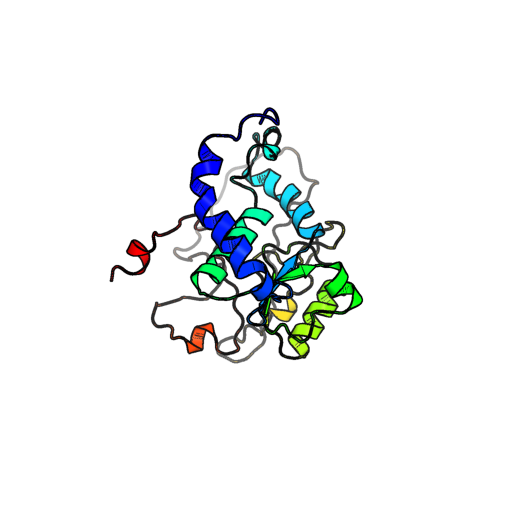 A C 1
ATOM 1711 O O . THR A 1 219 ? -17.744 11.613 -11.274 1.00 48.72 219 THR A O 1
ATOM 1714 N N . LYS A 1 220 ? -19.234 12.340 -9.784 1.00 37.03 220 LYS A N 1
ATOM 1715 C CA . LYS A 1 220 ? -18.885 11.341 -8.762 1.00 37.03 220 LYS A CA 1
ATOM 1716 C C . LYS A 1 220 ? -19.015 9.899 -9.286 1.00 37.03 220 LYS A C 1
ATOM 1718 O O . LYS A 1 220 ? -18.194 9.059 -8.925 1.00 37.03 220 LYS A O 1
ATOM 1723 N N . GLU A 1 221 ? -20.001 9.592 -10.129 1.00 42.53 221 GLU A N 1
ATOM 1724 C CA . GLU A 1 221 ? -20.116 8.263 -10.742 1.00 42.53 221 GLU A CA 1
ATOM 1725 C C . GLU A 1 221 ? -18.931 7.912 -11.657 1.00 42.53 221 GLU A C 1
ATOM 1727 O O . GLU A 1 221 ? -18.560 6.742 -11.719 1.00 42.53 221 GLU A O 1
ATOM 1732 N N . ASP A 1 222 ? -18.282 8.888 -12.294 1.00 44.00 222 ASP A N 1
ATOM 1733 C CA . ASP A 1 222 ? -17.142 8.648 -13.193 1.00 44.00 222 ASP A CA 1
ATOM 1734 C C . ASP A 1 222 ? -15.871 8.233 -12.432 1.00 44.00 222 ASP A C 1
ATOM 1736 O O . ASP A 1 222 ? -15.040 7.490 -12.955 1.00 44.00 222 ASP A O 1
ATOM 1740 N N . PHE A 1 223 ? -15.751 8.642 -11.163 1.00 41.91 223 PHE A N 1
ATOM 1741 C CA . PHE A 1 223 ? -14.638 8.272 -10.279 1.00 41.91 223 PHE A CA 1
ATOM 1742 C C . PHE A 1 223 ? -14.869 6.961 -9.513 1.00 41.91 223 PHE A C 1
ATOM 1744 O O . PHE A 1 223 ? -13.909 6.289 -9.139 1.00 41.91 223 PHE A O 1
ATOM 1751 N N . PHE A 1 224 ? -16.128 6.593 -9.247 1.00 40.34 224 PHE A N 1
ATOM 1752 C CA . PHE A 1 224 ? -16.469 5.473 -8.352 1.00 40.34 224 PHE A CA 1
ATOM 1753 C C . PHE A 1 224 ? -17.315 4.371 -9.010 1.00 40.34 224 PHE A C 1
ATOM 1755 O O . PHE A 1 224 ? -17.623 3.358 -8.378 1.00 40.34 224 PHE A O 1
ATOM 1762 N N . GLY A 1 225 ? -17.680 4.532 -10.280 1.00 34.28 225 GLY A N 1
ATOM 1763 C CA . GLY A 1 225 ? -18.455 3.574 -11.055 1.00 34.28 225 GLY A CA 1
ATOM 1764 C C . GLY A 1 225 ? -17.572 2.576 -11.793 1.00 34.28 225 GLY A C 1
ATOM 1765 O O . GLY A 1 225 ? -17.286 2.769 -12.964 1.00 34.28 225 GLY A O 1
ATOM 1766 N N . GLY A 1 226 ? -17.170 1.488 -11.130 1.00 30.80 226 GLY A N 1
ATOM 1767 C CA . GLY A 1 226 ? -16.786 0.196 -11.737 1.00 30.80 226 GLY A CA 1
ATOM 1768 C C . GLY A 1 226 ? -15.709 0.154 -12.839 1.00 30.80 226 GLY A C 1
ATOM 1769 O O . GLY A 1 226 ? -15.451 -0.928 -13.364 1.00 30.80 226 GLY A O 1
ATOM 1770 N N . LYS A 1 227 ? -15.084 1.274 -13.209 1.00 34.25 227 LYS A N 1
ATOM 1771 C CA . LYS A 1 227 ? -14.053 1.363 -14.243 1.00 34.25 227 LYS A CA 1
ATOM 1772 C C . LYS A 1 227 ? -12.729 1.785 -13.623 1.00 34.25 227 LYS A C 1
ATOM 1774 O O . LYS A 1 227 ? -12.655 2.618 -12.728 1.00 34.25 227 LYS A O 1
ATOM 1779 N N . LEU A 1 228 ? -11.703 1.090 -14.085 1.00 33.94 228 LEU A N 1
ATOM 1780 C CA . LEU A 1 228 ? -10.357 1.056 -13.554 1.00 33.94 228 LEU A CA 1
ATOM 1781 C C . LEU A 1 228 ? -9.622 2.385 -13.736 1.00 33.94 228 LEU A C 1
ATOM 1783 O O . LEU A 1 228 ? -9.676 2.989 -14.803 1.00 33.94 228 LEU A O 1
ATOM 1787 N N . TRP A 1 229 ? -8.898 2.781 -12.693 1.00 34.44 229 TRP A N 1
ATOM 1788 C CA . TRP A 1 229 ? -8.100 3.999 -12.638 1.00 34.44 229 TRP A CA 1
ATOM 1789 C C . TRP A 1 229 ? -6.620 3.668 -12.868 1.00 34.44 229 TRP A C 1
ATOM 1791 O O . TRP A 1 229 ? -6.076 2.802 -12.182 1.00 34.44 229 TRP A O 1
ATOM 1801 N N . VAL A 1 230 ? -5.974 4.366 -13.805 1.00 30.06 230 VAL A N 1
ATOM 1802 C CA . VAL A 1 230 ? -4.511 4.476 -13.914 1.00 30.06 230 VAL A CA 1
ATOM 1803 C C . VAL A 1 230 ? -4.211 5.922 -14.294 1.00 30.06 230 VAL A C 1
ATOM 1805 O O . VAL A 1 230 ? -4.434 6.317 -15.434 1.00 30.06 230 VAL A O 1
ATOM 1808 N N . GLU A 1 231 ? -3.706 6.715 -13.352 1.00 30.39 231 GLU A N 1
ATOM 1809 C CA . GLU A 1 231 ? -3.105 8.013 -13.658 1.00 30.39 231 GLU A CA 1
ATOM 1810 C C . GLU A 1 231 ? -1.612 7.954 -13.326 1.00 30.39 231 GLU A C 1
ATOM 1812 O O . GLU A 1 231 ? -1.224 7.607 -12.209 1.00 30.39 231 GLU A O 1
ATOM 1817 N N . THR A 1 232 ? -0.762 8.287 -14.300 1.00 34.47 232 THR A N 1
ATOM 1818 C CA . THR A 1 232 ? 0.301 9.291 -14.114 1.00 34.47 232 THR A CA 1
ATOM 1819 C C . THR A 1 232 ? 0.963 9.628 -15.454 1.00 34.47 232 THR A C 1
ATOM 1821 O O . THR A 1 232 ? 1.720 8.836 -16.009 1.00 34.47 232 THR A O 1
ATOM 1824 N N . ASP A 1 233 ? 0.709 10.842 -15.951 1.00 34.78 233 ASP A N 1
ATOM 1825 C CA . ASP A 1 233 ? 1.608 11.542 -16.878 1.00 34.78 233 ASP A CA 1
ATOM 1826 C C . ASP A 1 233 ? 2.862 11.950 -16.083 1.00 34.78 233 ASP A C 1
ATOM 1828 O O . ASP A 1 233 ? 2.865 12.940 -15.348 1.00 34.78 233 ASP A O 1
ATOM 1832 N N . GLN A 1 234 ? 3.909 11.126 -16.153 1.00 42.59 234 GLN A N 1
ATOM 1833 C CA . GLN A 1 234 ? 5.144 11.331 -15.387 1.00 42.59 234 GLN A CA 1
ATOM 1834 C C . GLN A 1 234 ? 6.077 12.384 -15.993 1.00 42.59 234 GLN A C 1
ATOM 1836 O O . GLN A 1 234 ? 6.987 12.857 -15.309 1.00 42.59 234 GLN A O 1
ATOM 1841 N N . ASP A 1 235 ? 5.828 12.813 -17.232 1.00 35.16 235 ASP A N 1
ATOM 1842 C CA . ASP A 1 235 ? 6.708 13.736 -17.951 1.00 35.16 235 ASP A CA 1
ATOM 1843 C C . ASP A 1 235 ? 6.470 15.208 -17.564 1.00 35.16 235 ASP A C 1
ATOM 1845 O O . ASP A 1 235 ? 7.276 16.082 -17.895 1.00 35.16 235 ASP A O 1
ATOM 1849 N N . LYS A 1 236 ? 5.396 15.510 -16.816 1.00 34.50 236 LYS A N 1
ATOM 1850 C CA . LYS A 1 236 ? 5.041 16.881 -16.392 1.00 34.50 236 LYS A CA 1
ATOM 1851 C C . LYS A 1 236 ? 5.346 17.255 -14.944 1.00 34.50 236 LYS A C 1
ATOM 1853 O O . LYS A 1 236 ? 4.997 18.357 -14.526 1.00 34.50 236 LYS A O 1
ATOM 1858 N N . GLY A 1 237 ? 6.107 16.428 -14.235 1.00 30.88 237 GLY A N 1
ATOM 1859 C CA . GLY A 1 237 ? 6.883 16.874 -13.082 1.00 30.88 237 GLY A CA 1
ATOM 1860 C C . GLY A 1 237 ? 6.098 17.186 -11.803 1.00 30.88 237 GLY A C 1
ATOM 1861 O O . GLY A 1 237 ? 4.931 17.568 -11.778 1.00 30.88 237 GLY A O 1
ATOM 1862 N N . PHE A 1 238 ? 6.814 17.035 -10.694 1.00 34.09 238 PHE A N 1
ATOM 1863 C CA . PHE A 1 238 ? 6.414 17.420 -9.349 1.00 34.09 238 PHE A CA 1
ATOM 1864 C C . PHE A 1 238 ? 5.969 18.891 -9.286 1.00 34.09 238 PHE A C 1
ATOM 1866 O O . PHE A 1 238 ? 6.780 19.789 -9.065 1.00 34.09 238 PHE A O 1
ATOM 1873 N N . SER A 1 239 ? 4.670 19.149 -9.400 1.00 33.44 239 SER A N 1
ATOM 1874 C CA . SER A 1 239 ? 4.073 20.379 -8.890 1.00 33.44 239 SER A CA 1
ATOM 1875 C C . SER A 1 239 ? 2.830 20.033 -8.079 1.00 33.44 239 SER A C 1
ATOM 1877 O O . SER A 1 239 ? 2.009 19.216 -8.485 1.00 33.44 239 SER A O 1
ATOM 1879 N N . TYR A 1 240 ? 2.728 20.612 -6.884 1.00 35.59 240 TYR A N 1
ATOM 1880 C CA . TYR A 1 240 ? 1.531 20.545 -6.053 1.00 35.59 240 TYR A CA 1
ATOM 1881 C C . TYR A 1 240 ? 0.820 21.896 -6.133 1.00 35.59 240 TYR A C 1
ATOM 1883 O O . TYR A 1 240 ? 1.465 22.946 -6.098 1.00 35.59 240 TYR A O 1
ATOM 1891 N N . LYS A 1 241 ? -0.511 21.878 -6.222 1.00 30.47 241 LYS A N 1
ATOM 1892 C CA . LYS A 1 241 ? -1.345 23.063 -5.998 1.00 30.47 241 LYS A CA 1
ATOM 1893 C C . LYS A 1 241 ? -1.744 23.106 -4.524 1.00 30.47 241 LYS A C 1
ATOM 1895 O O . LYS A 1 241 ? -2.004 22.072 -3.912 1.00 30.47 241 LYS A O 1
ATOM 1900 N N . THR A 1 242 ? -1.775 24.293 -3.930 1.00 34.41 242 THR A N 1
ATOM 1901 C CA . THR A 1 242 ? -2.365 24.476 -2.593 1.00 34.41 242 THR A CA 1
ATOM 1902 C C . THR A 1 242 ? -3.885 24.291 -2.663 1.00 34.41 242 THR A C 1
ATOM 1904 O O . THR A 1 242 ? -4.469 24.525 -3.718 1.00 34.41 242 THR A O 1
ATOM 1907 N N . TYR A 1 243 ? -4.548 23.920 -1.556 1.00 34.22 243 TYR A N 1
ATOM 1908 C CA . TYR A 1 243 ? -6.004 23.682 -1.577 1.00 34.22 243 TYR A CA 1
ATOM 1909 C C . TYR A 1 243 ? -6.788 24.898 -2.107 1.00 34.22 243 TYR A C 1
ATOM 1911 O O . TYR A 1 243 ? -7.755 24.732 -2.835 1.00 34.22 243 TYR A O 1
ATOM 1919 N N . ARG A 1 244 ? -6.325 26.128 -1.834 1.00 35.03 244 ARG A N 1
ATOM 1920 C CA . ARG A 1 244 ? -6.936 27.357 -2.369 1.00 35.03 244 ARG A CA 1
ATOM 1921 C C . ARG A 1 244 ? -6.844 27.443 -3.893 1.00 35.03 244 ARG A C 1
ATOM 1923 O O . ARG A 1 244 ? -7.825 27.751 -4.542 1.00 35.03 244 ARG A O 1
ATOM 1930 N N . GLN A 1 245 ? -5.705 27.069 -4.470 1.00 36.94 245 GLN A N 1
ATOM 1931 C CA . GLN A 1 245 ? -5.502 27.052 -5.925 1.00 36.94 245 GLN A CA 1
ATOM 1932 C C . GLN A 1 245 ? -6.255 25.920 -6.639 1.00 36.94 245 GLN A C 1
ATOM 1934 O O . GLN A 1 245 ? -6.278 25.888 -7.867 1.00 36.94 245 GLN A O 1
ATOM 1939 N N . LEU A 1 246 ? -6.796 24.959 -5.888 1.00 32.78 246 LEU A N 1
ATOM 1940 C CA . LEU A 1 246 ? -7.609 23.874 -6.429 1.00 32.78 246 LEU A CA 1
ATOM 1941 C C . LEU A 1 246 ? -9.100 24.248 -6.500 1.00 32.78 246 LEU A C 1
ATOM 1943 O O . LEU A 1 246 ? -9.817 23.676 -7.311 1.00 32.78 246 LEU A O 1
ATOM 1947 N N . PHE A 1 247 ? -9.544 25.186 -5.654 1.00 36.56 247 PHE A N 1
ATOM 1948 C CA . PHE A 1 247 ? -10.953 25.564 -5.484 1.00 36.56 247 PHE A CA 1
ATOM 1949 C C . PHE A 1 247 ? -11.259 27.035 -5.805 1.00 36.56 247 PHE A C 1
ATOM 1951 O O . PHE A 1 247 ? -12.415 27.438 -5.702 1.00 36.56 247 PHE A O 1
ATOM 1958 N N . ASP A 1 248 ? -10.263 27.832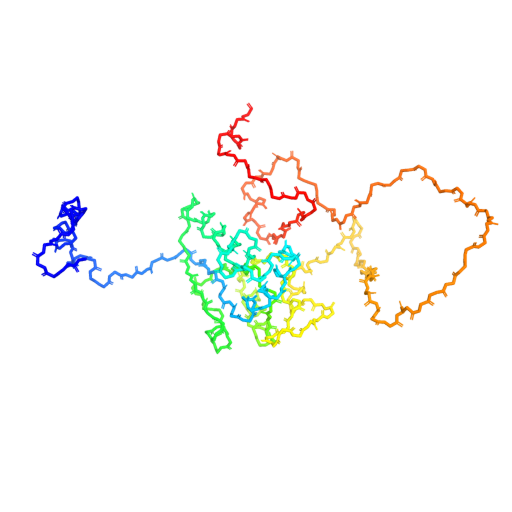 -6.197 1.00 36.88 248 ASP A N 1
ATOM 1959 C CA . ASP A 1 248 ? -10.506 29.127 -6.833 1.00 36.88 248 ASP A CA 1
ATOM 1960 C C . ASP A 1 248 ? -11.021 28.877 -8.261 1.00 36.88 248 ASP A C 1
ATOM 1962 O O . ASP A 1 248 ? -10.262 28.477 -9.147 1.00 36.88 248 ASP A O 1
ATOM 1966 N N . THR A 1 249 ? -12.331 29.058 -8.439 1.00 40.34 249 THR A N 1
ATOM 1967 C CA . THR A 1 249 ? -13.040 29.126 -9.730 1.00 40.34 249 THR A CA 1
ATOM 1968 C C . THR A 1 249 ? -12.754 30.421 -10.469 1.00 40.34 249 THR A C 1
ATOM 1970 O O . THR A 1 249 ? -12.865 31.483 -9.811 1.00 40.34 249 THR A O 1
#

Organism: NCBI:txid412755

Sequence (249 aa):
FDGKKPRPWLDEYKGTMKEAARLGSKVVGARWIHDGVAIYYSHASIQVSWCLDIEPHGRTWVNRNGDHRLGTSHLVRKAWERLLTDSGIQYSFIDYPTVIVKGVPAEYKVLILPACYALSDVEAQRIREFVARGGTVIADFMCGLFDQHGKGRAKGAIDYLFCAAFLDAEGKSAPLVQSGVYADPRESPHGHVPPGGLPKKRRGSPSRPFDVVHDGTETKEDFFGGKLWVETDQDKGFSYKTYRQLFDT